Protein AF-A0AAD4LVR9-F1 (afdb_monomer_lite)

Structure (mmCIF, N/CA/C/O backbone):
data_AF-A0AAD4LVR9-F1
#
_entry.id   AF-A0AAD4LVR9-F1
#
loop_
_atom_site.group_PDB
_atom_site.id
_atom_site.type_symbol
_atom_site.label_atom_id
_atom_site.label_alt_id
_atom_site.label_comp_id
_atom_site.label_asym_id
_atom_site.label_entity_id
_atom_site.label_seq_id
_atom_site.pdbx_PDB_ins_code
_atom_site.Cartn_x
_atom_site.Cartn_y
_atom_site.Cartn_z
_atom_site.occupancy
_atom_site.B_iso_or_equiv
_atom_site.auth_seq_id
_atom_site.auth_comp_id
_atom_site.auth_asym_id
_atom_site.auth_atom_id
_atom_site.pdbx_PDB_model_num
ATOM 1 N N . MET A 1 1 ? 41.304 -40.712 24.247 1.00 46.09 1 MET A N 1
ATOM 2 C CA . MET A 1 1 ? 40.633 -39.405 24.422 1.00 46.09 1 MET A CA 1
ATOM 3 C C . MET A 1 1 ? 39.486 -39.335 23.426 1.00 46.09 1 MET A C 1
ATOM 5 O O . MET A 1 1 ? 39.739 -39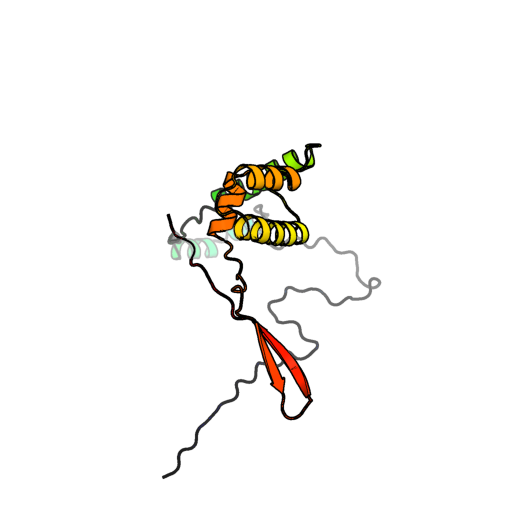.140 22.247 1.00 46.09 1 MET A O 1
ATOM 9 N N . GLY A 1 2 ? 38.265 -39.646 23.870 1.00 47.50 2 GLY A N 1
ATOM 10 C CA . GLY A 1 2 ? 37.072 -39.714 23.022 1.00 47.50 2 GLY A CA 1
ATOM 11 C C . GLY A 1 2 ? 36.194 -38.478 23.201 1.00 47.50 2 GLY A C 1
ATOM 12 O O . GLY A 1 2 ? 35.933 -38.073 24.330 1.00 47.50 2 GLY A O 1
ATOM 13 N N . SER A 1 3 ? 35.742 -37.890 22.097 1.00 44.50 3 SER A N 1
ATOM 14 C CA . SER A 1 3 ? 34.769 -36.797 22.069 1.00 44.50 3 SER A CA 1
ATOM 15 C C . SER A 1 3 ? 33.443 -37.314 21.504 1.00 44.50 3 SER A C 1
ATOM 17 O O . SER A 1 3 ? 33.227 -37.375 20.296 1.00 44.50 3 SER A O 1
ATOM 19 N N . ALA A 1 4 ? 32.539 -37.713 22.400 1.00 47.69 4 ALA A N 1
ATOM 20 C CA . ALA A 1 4 ? 31.151 -38.003 22.064 1.00 47.69 4 ALA A CA 1
ATOM 21 C C . ALA A 1 4 ? 30.381 -36.678 21.918 1.00 47.69 4 ALA A C 1
ATOM 23 O O . ALA A 1 4 ? 30.222 -35.932 22.881 1.00 47.69 4 ALA A O 1
ATOM 24 N N . SER A 1 5 ? 29.924 -36.371 20.703 1.00 47.59 5 SER A N 1
ATOM 25 C CA . SER A 1 5 ? 29.050 -35.229 20.417 1.00 47.59 5 SER A CA 1
ATOM 26 C C . SER A 1 5 ? 27.589 -35.674 20.523 1.00 47.59 5 SER A C 1
ATOM 28 O O . SER A 1 5 ? 27.051 -36.317 19.622 1.00 47.59 5 SER A O 1
ATOM 30 N N . SER A 1 6 ? 26.948 -35.367 21.651 1.00 55.81 6 SER A N 1
ATOM 31 C CA . SER A 1 6 ? 25.536 -35.669 21.911 1.00 55.81 6 SER A CA 1
ATOM 32 C C . SER A 1 6 ? 24.622 -34.687 21.170 1.00 55.81 6 SER A C 1
ATOM 34 O O . SER A 1 6 ? 24.264 -33.636 21.698 1.00 55.81 6 SER A O 1
ATOM 36 N N . LYS A 1 7 ? 24.208 -35.019 19.942 1.00 53.28 7 LYS A N 1
ATOM 37 C CA . LYS A 1 7 ? 23.092 -34.334 19.266 1.00 53.28 7 LYS A CA 1
ATOM 38 C C . LYS A 1 7 ? 21.767 -34.965 19.698 1.00 53.28 7 LYS A C 1
ATOM 40 O O . LYS A 1 7 ? 21.341 -35.972 19.143 1.00 53.28 7 LYS A O 1
ATOM 45 N N . ALA A 1 8 ? 21.101 -34.360 20.677 1.00 50.81 8 ALA A N 1
ATOM 46 C CA . ALA A 1 8 ? 19.710 -34.673 20.988 1.00 50.81 8 ALA A CA 1
ATOM 47 C C . ALA A 1 8 ? 18.802 -34.088 19.891 1.00 50.81 8 ALA A C 1
ATOM 49 O O . ALA A 1 8 ? 18.594 -32.875 19.816 1.00 50.81 8 ALA A O 1
ATOM 50 N N . ALA A 1 9 ? 18.280 -34.950 19.019 1.00 55.06 9 ALA A N 1
ATOM 51 C CA . ALA A 1 9 ? 17.232 -34.590 18.074 1.00 55.06 9 ALA A CA 1
ATOM 52 C C . ALA A 1 9 ? 15.952 -34.249 18.855 1.00 55.06 9 ALA A C 1
ATOM 54 O O . ALA A 1 9 ? 15.385 -35.095 19.544 1.00 55.06 9 ALA A O 1
ATOM 55 N N . ARG A 1 10 ? 15.503 -32.993 18.779 1.00 59.47 10 ARG A N 1
ATOM 56 C CA . ARG A 1 10 ? 14.230 -32.556 19.362 1.00 59.47 10 ARG A CA 1
ATOM 57 C C . ARG A 1 10 ? 13.081 -33.139 18.539 1.00 59.47 10 ARG A C 1
ATOM 59 O O . ARG A 1 10 ? 12.725 -32.598 17.498 1.00 59.47 10 ARG A O 1
ATOM 66 N N . THR A 1 11 ? 12.501 -34.240 18.999 1.00 59.91 11 THR A N 1
ATOM 67 C CA . THR A 1 11 ? 11.216 -34.737 18.499 1.00 59.91 11 THR A CA 1
ATOM 68 C C . THR A 1 11 ? 10.093 -33.858 19.044 1.00 59.91 11 THR A C 1
ATOM 70 O O . THR A 1 11 ? 9.902 -33.779 20.258 1.00 59.91 11 THR A O 1
ATOM 73 N N . PHE A 1 12 ? 9.348 -33.193 18.161 1.00 58.38 12 PHE A N 1
ATOM 74 C CA . PHE A 1 12 ? 8.094 -32.532 18.526 1.00 58.38 12 PHE A CA 1
ATOM 75 C C . PHE A 1 12 ? 7.076 -33.575 19.025 1.00 58.38 12 PHE A C 1
ATOM 77 O O . PHE A 1 12 ? 7.062 -34.695 18.507 1.00 58.38 12 PHE A O 1
ATOM 84 N N . PRO A 1 13 ? 6.216 -33.251 20.010 1.00 59.03 13 PRO A N 1
ATOM 85 C CA . PRO A 1 13 ? 5.169 -34.166 20.446 1.00 59.03 13 PRO A CA 1
ATOM 86 C C . PRO A 1 13 ? 4.202 -34.420 19.285 1.00 59.03 13 PRO A C 1
ATOM 88 O O . PRO A 1 13 ? 3.495 -33.519 18.836 1.00 59.03 13 PRO A O 1
ATOM 91 N N . ALA A 1 14 ? 4.181 -35.658 18.793 1.00 57.62 14 ALA A N 1
ATOM 92 C CA . ALA A 1 14 ? 3.214 -36.100 17.802 1.00 57.62 14 ALA A CA 1
ATOM 93 C C . ALA A 1 14 ? 1.801 -35.996 18.398 1.00 57.62 14 ALA A C 1
ATOM 95 O O . ALA A 1 14 ? 1.451 -36.704 19.346 1.00 57.62 14 ALA A O 1
ATOM 96 N N . VAL A 1 15 ? 0.985 -35.096 17.846 1.00 53.28 15 VAL A N 1
ATOM 97 C CA . VAL A 1 15 ? -0.453 -35.039 18.117 1.00 53.28 15 VAL A CA 1
ATOM 98 C C . VAL A 1 15 ? -1.046 -36.356 17.621 1.00 53.28 15 VAL A C 1
ATOM 100 O O . VAL A 1 15 ? -1.032 -36.634 16.424 1.00 53.28 15 VAL A O 1
ATOM 103 N N . LYS A 1 16 ? -1.536 -37.198 18.538 1.00 59.91 16 LYS A N 1
ATOM 104 C CA . LYS A 1 16 ? -2.269 -38.413 18.164 1.00 59.91 16 LYS A CA 1
ATOM 105 C C . LYS A 1 16 ? -3.474 -37.997 17.303 1.00 59.91 16 LYS A C 1
ATOM 107 O O . LYS A 1 16 ? -4.255 -37.160 17.770 1.00 59.91 16 LYS A O 1
ATOM 112 N N . PRO A 1 17 ? -3.660 -38.549 16.091 1.00 50.06 17 PRO A N 1
ATOM 113 C CA . PRO A 1 17 ? -4.846 -38.258 15.299 1.00 50.06 17 PRO A CA 1
ATOM 114 C C . PRO A 1 17 ? -6.074 -38.722 16.091 1.00 50.06 17 PRO A C 1
ATOM 116 O O . PRO A 1 17 ? -6.187 -39.895 16.440 1.00 50.06 17 PRO A O 1
ATOM 119 N N . GLY A 1 18 ? -6.950 -37.780 16.447 1.00 59.91 18 GLY A N 1
ATOM 120 C CA . GLY A 1 18 ? -8.216 -38.065 17.131 1.00 59.91 18 GLY A CA 1
ATOM 121 C C . GLY A 1 18 ? -8.391 -37.485 18.538 1.00 59.91 18 GLY A C 1
ATOM 122 O O . GLY A 1 18 ? -9.470 -37.652 19.099 1.00 59.91 18 GLY A O 1
ATOM 123 N N . LYS A 1 19 ? -7.408 -36.775 19.118 1.00 55.31 19 LYS A N 1
ATOM 124 C CA . LYS A 1 19 ? -7.623 -36.040 20.383 1.00 55.31 19 LYS A CA 1
ATOM 125 C C . LYS A 1 19 ? -7.376 -34.535 20.209 1.00 55.31 19 LYS A C 1
ATOM 127 O O . LYS A 1 19 ? -6.223 -34.148 20.020 1.00 55.31 19 LYS A O 1
ATOM 132 N N . PRO A 1 20 ? -8.413 -33.677 20.268 1.00 61.62 20 PRO A N 1
ATOM 133 C CA . PRO A 1 20 ? -8.205 -32.235 20.247 1.00 61.62 20 PRO A CA 1
ATOM 134 C C . PRO A 1 20 ? -7.480 -31.780 21.530 1.00 61.62 20 PRO A C 1
ATOM 136 O O . PRO A 1 20 ? -7.676 -32.380 22.593 1.00 61.62 20 PRO A O 1
ATOM 139 N N . PRO A 1 21 ? -6.621 -30.746 21.450 1.00 63.72 21 PRO A N 1
ATOM 140 C CA . PRO A 1 21 ? -5.925 -30.200 22.612 1.00 63.72 21 PRO A CA 1
ATOM 141 C C . PRO A 1 21 ? -6.929 -29.678 23.646 1.00 63.72 21 PRO A C 1
ATOM 143 O O . PRO A 1 21 ? -7.929 -29.060 23.287 1.00 63.72 21 PRO A O 1
ATOM 146 N N . SER A 1 22 ? -6.646 -29.892 24.937 1.00 61.41 22 SER A N 1
ATOM 147 C CA . SER A 1 22 ? -7.572 -29.619 26.053 1.00 61.41 22 SER A CA 1
ATOM 148 C C . SER A 1 22 ? -7.940 -28.145 26.250 1.00 61.41 22 SER A C 1
ATOM 150 O O . SER A 1 22 ? -8.764 -27.843 27.107 1.00 61.41 22 SER A O 1
ATOM 152 N N . TRP A 1 23 ? -7.336 -27.231 25.487 1.00 59.19 23 TRP A N 1
ATOM 153 C CA . TRP A 1 23 ? -7.657 -25.804 25.516 1.00 59.19 23 TRP A CA 1
ATOM 154 C C . TRP A 1 23 ? -8.557 -25.352 24.356 1.00 59.19 23 TRP A C 1
ATOM 156 O O . TRP A 1 23 ? -9.027 -24.217 24.335 1.00 59.19 23 TRP A O 1
ATOM 166 N N . GLY A 1 24 ? -8.837 -26.241 23.398 1.00 55.44 24 GLY A N 1
ATOM 167 C CA . GLY A 1 24 ? -9.861 -26.020 22.385 1.00 55.44 24 GLY A CA 1
ATOM 168 C C . GLY A 1 24 ? -11.232 -26.262 23.001 1.00 55.44 24 GLY A C 1
ATOM 169 O O . GLY A 1 24 ? -11.579 -27.404 23.291 1.00 55.44 24 GLY A O 1
ATOM 170 N N . GLY A 1 25 ? -11.992 -25.188 23.221 1.00 49.56 25 GLY A N 1
ATOM 171 C CA . GLY A 1 25 ? -13.356 -25.240 23.742 1.00 49.56 25 GLY A CA 1
ATOM 172 C C . GLY A 1 25 ? -14.211 -26.325 23.076 1.00 49.56 25 GLY A C 1
ATOM 173 O O . GLY A 1 25 ? -14.065 -26.613 21.887 1.00 49.56 25 GLY A O 1
ATOM 174 N N . ALA A 1 26 ? -15.087 -26.930 23.880 1.00 52.12 26 ALA A N 1
ATOM 175 C CA . ALA A 1 26 ? -15.930 -28.070 23.544 1.00 52.12 26 ALA A CA 1
ATOM 176 C C . ALA A 1 26 ? -16.783 -27.835 22.284 1.00 52.12 26 ALA A C 1
ATOM 178 O O . ALA A 1 26 ? -17.937 -27.419 22.356 1.00 52.12 26 ALA A O 1
ATOM 179 N N . ARG A 1 27 ? -16.233 -28.155 21.112 1.00 50.62 27 ARG A N 1
ATOM 180 C CA . ARG A 1 27 ? -17.029 -28.485 19.934 1.00 50.62 27 ARG A CA 1
ATOM 181 C C . ARG A 1 27 ? -17.462 -29.931 20.120 1.00 50.62 27 ARG A C 1
ATOM 183 O O . ARG A 1 27 ? -16.649 -30.844 20.005 1.00 50.62 27 ARG A O 1
ATOM 190 N N . THR A 1 28 ? -18.715 -30.119 20.512 1.00 52.50 28 THR A N 1
ATOM 191 C CA . THR A 1 28 ? -19.347 -31.433 20.659 1.00 52.50 28 THR A CA 1
ATOM 192 C C . THR A 1 28 ? -19.116 -32.284 19.400 1.00 52.50 28 THR A C 1
ATOM 194 O O . THR A 1 28 ? -19.327 -31.768 18.298 1.00 52.50 28 THR A O 1
ATOM 197 N N . PRO A 1 29 ? -18.715 -33.567 19.513 1.00 50.12 29 PRO A N 1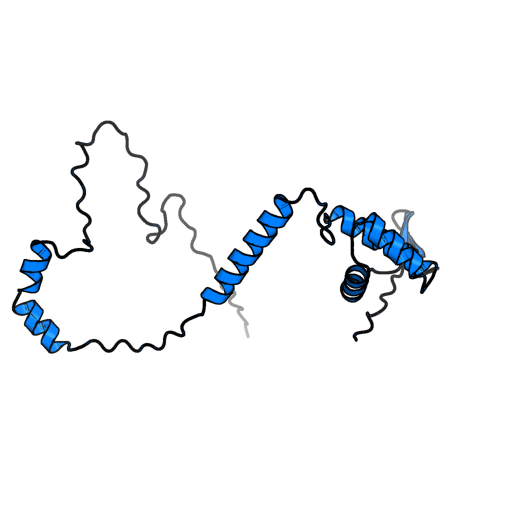
ATOM 198 C CA . PRO A 1 29 ? -18.844 -34.490 18.393 1.00 50.12 29 PRO A CA 1
ATOM 199 C C . PRO A 1 29 ? -20.330 -34.590 18.034 1.00 50.12 29 PRO A C 1
ATOM 201 O O . PRO A 1 29 ? -21.186 -34.600 18.921 1.00 50.12 29 PRO A O 1
ATOM 204 N N . ALA A 1 30 ? -20.630 -34.591 16.736 1.00 52.06 30 ALA A N 1
ATOM 205 C CA . ALA A 1 30 ? -21.983 -34.740 16.222 1.00 52.06 30 ALA A CA 1
ATOM 206 C C . ALA A 1 30 ? -22.627 -35.996 16.832 1.00 52.06 30 ALA A C 1
ATOM 208 O O . ALA A 1 30 ? -22.142 -37.106 16.625 1.00 52.06 30 ALA A O 1
ATOM 209 N N . HIS A 1 31 ? -23.679 -35.795 17.622 1.00 48.28 31 HIS A N 1
ATOM 210 C CA . HIS A 1 31 ? -24.474 -36.855 18.226 1.00 48.28 31 HIS A CA 1
ATOM 211 C C . HIS A 1 31 ? -25.884 -36.780 17.633 1.00 48.28 31 HIS A C 1
ATOM 213 O O . HIS A 1 31 ? -26.427 -35.685 17.475 1.00 48.28 31 HIS A O 1
ATOM 219 N N . ASP A 1 32 ? -26.438 -37.937 17.271 1.00 51.84 32 ASP A N 1
ATOM 220 C CA . ASP A 1 32 ? -27.699 -38.086 16.540 1.00 51.84 32 ASP A CA 1
ATOM 221 C C . ASP A 1 32 ? -28.873 -37.281 17.142 1.00 51.84 32 ASP A C 1
ATOM 223 O O . ASP A 1 32 ? -29.099 -37.330 18.355 1.00 51.84 32 ASP A O 1
ATOM 227 N N . PRO A 1 33 ? -29.685 -36.589 16.316 1.00 49.88 33 PRO A N 1
ATOM 228 C CA . PRO A 1 33 ? -30.689 -35.622 16.773 1.00 49.88 33 PRO A CA 1
ATOM 229 C C . PRO A 1 33 ? -32.005 -36.229 17.300 1.00 49.88 33 PRO A C 1
ATOM 231 O O . PRO A 1 33 ? -32.974 -35.497 17.480 1.00 49.88 33 PRO A O 1
ATOM 234 N N . LYS A 1 34 ? -32.098 -37.547 17.531 1.00 54.62 34 LYS A N 1
ATOM 235 C CA . LYS A 1 34 ? -33.383 -38.219 17.829 1.00 54.62 34 LYS A CA 1
ATOM 236 C C . LYS A 1 34 ? -33.604 -38.671 19.277 1.00 54.62 34 LYS A C 1
ATOM 238 O O . LYS A 1 34 ? -34.658 -39.233 19.553 1.00 54.62 34 LYS A O 1
ATOM 243 N N . THR A 1 35 ? -32.682 -38.423 20.210 1.00 53.62 35 THR A N 1
ATOM 244 C CA . THR A 1 35 ? -32.784 -38.995 21.573 1.00 53.62 35 THR A CA 1
ATOM 245 C C . THR A 1 35 ? -32.557 -38.020 22.733 1.00 53.62 35 THR A C 1
ATOM 247 O O . THR A 1 35 ? -32.200 -38.467 23.819 1.00 53.62 35 THR A O 1
ATOM 250 N N . LEU A 1 36 ? -32.772 -36.709 22.571 1.00 53.00 36 LEU A N 1
ATOM 251 C CA . LEU A 1 36 ? -32.688 -35.773 23.704 1.00 53.00 36 LEU A CA 1
ATOM 252 C C . LEU A 1 36 ? -34.051 -35.142 24.038 1.00 53.00 36 LEU A C 1
ATOM 254 O O . LEU A 1 36 ? -34.727 -34.667 23.123 1.00 53.00 36 LEU A O 1
ATOM 258 N N . PRO A 1 37 ? -34.458 -35.105 25.328 1.00 55.31 37 PRO A N 1
ATOM 259 C CA . PRO A 1 37 ? -35.562 -34.256 25.768 1.00 55.31 37 PRO A CA 1
ATOM 260 C C . PRO A 1 37 ? -35.241 -32.786 25.438 1.00 55.31 37 PRO A C 1
ATOM 262 O O . PRO A 1 37 ? -34.059 -32.436 25.321 1.00 55.31 37 PRO A O 1
ATOM 265 N N . PRO A 1 38 ? -36.260 -31.924 25.250 1.00 58.19 38 PRO A N 1
ATOM 266 C CA . PRO A 1 38 ? -36.052 -30.543 24.825 1.00 58.19 38 PRO A CA 1
ATOM 267 C C . PRO A 1 38 ? -35.048 -29.847 25.751 1.00 58.19 38 PRO A C 1
ATOM 269 O O . PRO A 1 38 ? -35.073 -30.098 26.960 1.00 58.19 38 PRO A O 1
ATOM 272 N N . PRO A 1 39 ? -34.158 -28.990 25.214 1.00 50.84 39 PRO A N 1
ATOM 273 C CA . PRO A 1 39 ? -33.187 -28.277 26.021 1.00 50.84 39 PRO A CA 1
ATOM 274 C C . PRO A 1 39 ? -33.952 -27.354 26.966 1.00 50.84 39 PRO A C 1
ATOM 276 O O . PRO A 1 39 ? -34.348 -26.252 26.595 1.00 50.84 39 PRO A O 1
ATOM 279 N N . THR A 1 40 ? -34.174 -27.804 28.200 1.00 57.34 40 THR A N 1
ATOM 280 C CA . THR A 1 40 ? -34.510 -26.912 29.304 1.00 57.34 40 THR A CA 1
ATOM 281 C C . THR A 1 40 ? -33.442 -25.839 29.303 1.00 57.34 40 THR A C 1
ATOM 283 O O . THR A 1 40 ? -32.252 -26.173 29.343 1.00 57.34 40 THR A O 1
ATOM 286 N N . ALA A 1 41 ? -33.877 -24.587 29.155 1.00 60.34 41 ALA A N 1
ATOM 287 C CA . ALA A 1 41 ? -33.041 -23.403 29.108 1.00 60.34 41 ALA A CA 1
ATOM 288 C C . ALA A 1 41 ? -31.875 -23.572 30.082 1.00 60.34 41 ALA A C 1
ATOM 290 O O . ALA A 1 41 ? -32.067 -23.587 31.298 1.00 60.34 41 ALA A O 1
ATOM 291 N N . ARG A 1 42 ? -30.671 -23.793 29.543 1.00 61.31 42 ARG A N 1
ATOM 292 C CA . ARG A 1 42 ? -29.458 -23.778 30.350 1.00 61.31 42 ARG A CA 1
ATOM 293 C C . ARG A 1 42 ? -29.370 -22.356 30.864 1.00 61.31 42 ARG A C 1
ATOM 295 O O . ARG A 1 42 ? -29.012 -21.464 30.099 1.00 61.31 42 ARG A O 1
ATOM 302 N N . GLN A 1 43 ? -29.788 -22.143 32.108 1.00 62.38 43 GLN A N 1
ATOM 303 C CA . GLN A 1 43 ? -29.576 -20.859 32.740 1.00 62.38 43 GLN A CA 1
ATOM 304 C C . GLN A 1 43 ? -28.078 -20.564 32.649 1.00 62.38 43 GLN A C 1
ATOM 306 O O . GLN A 1 43 ? -27.267 -21.456 32.934 1.00 62.38 43 GLN A O 1
ATOM 311 N N . PRO A 1 44 ? -27.698 -19.379 32.153 1.00 64.88 44 PRO A N 1
ATOM 312 C CA . PRO A 1 44 ? -26.299 -19.017 32.093 1.00 64.88 44 PRO A CA 1
ATOM 313 C C . PRO A 1 44 ? -25.743 -19.093 33.518 1.00 64.88 44 PRO A C 1
ATOM 315 O O . PRO A 1 44 ? -26.301 -18.510 34.438 1.00 64.88 44 PRO A O 1
ATOM 318 N N . TRP A 1 45 ? -24.656 -19.845 33.713 1.00 63.50 45 TRP A N 1
ATOM 319 C CA . TRP A 1 45 ? -24.009 -19.979 35.028 1.00 63.50 45 TRP A CA 1
ATOM 320 C C . TRP A 1 45 ? -23.462 -18.654 35.574 1.00 63.50 45 TRP A C 1
ATOM 322 O O . TRP A 1 45 ? -23.093 -18.579 36.740 1.00 63.50 45 TRP A O 1
ATOM 332 N N . ALA A 1 46 ? -23.399 -17.624 34.733 1.00 63.06 46 ALA A N 1
ATOM 333 C CA . ALA A 1 46 ? -23.083 -16.264 35.117 1.00 63.06 46 ALA A CA 1
ATOM 334 C C . ALA A 1 46 ? -24.197 -15.344 34.613 1.00 63.06 46 ALA A C 1
ATOM 336 O O . ALA A 1 46 ? -24.475 -15.298 33.413 1.00 63.06 46 ALA A O 1
ATOM 337 N N . SER A 1 47 ? -24.816 -14.615 35.533 1.00 71.94 47 SER A N 1
ATOM 338 C CA . SER A 1 47 ? -25.766 -13.552 35.241 1.00 71.94 47 SER A CA 1
ATOM 339 C C . SER A 1 47 ? -25.061 -12.199 35.356 1.00 71.94 47 SER A C 1
ATOM 341 O O . SER A 1 47 ? -24.211 -11.983 36.222 1.00 71.94 47 SER A O 1
ATOM 343 N N . GLU A 1 48 ? -25.396 -11.274 34.461 1.00 77.75 48 GLU A N 1
ATOM 344 C CA . GLU A 1 48 ? -24.941 -9.881 34.558 1.00 77.75 48 GLU A CA 1
ATOM 345 C C . GLU A 1 48 ? -25.665 -9.142 35.703 1.00 77.75 48 GLU A C 1
ATOM 347 O O . GLU A 1 48 ? -25.112 -8.245 36.337 1.00 77.75 48 GLU A O 1
ATOM 352 N N . SER A 1 49 ? -26.893 -9.567 36.016 1.00 80.44 49 SER A N 1
ATOM 353 C CA . SER A 1 49 ? -27.714 -9.084 37.126 1.00 80.44 49 SER A CA 1
ATOM 354 C C . SER A 1 49 ? -27.575 -9.952 38.379 1.00 80.44 49 SER A C 1
ATOM 356 O O . SER A 1 49 ? -27.324 -11.152 38.301 1.00 80.44 49 SER A O 1
ATOM 358 N N . LYS A 1 50 ? -27.778 -9.361 39.565 1.00 81.88 50 LYS A N 1
ATOM 359 C CA . LYS A 1 50 ? -27.815 -10.113 40.831 1.00 81.88 50 LYS A CA 1
ATOM 360 C C . LYS A 1 50 ? -29.116 -10.901 40.963 1.00 81.88 50 LYS A C 1
ATOM 362 O O . LYS A 1 50 ? -30.110 -10.375 41.471 1.00 81.88 50 LYS A O 1
ATOM 367 N N . ASP A 1 51 ? -29.060 -12.160 40.564 1.00 86.50 51 ASP A N 1
ATOM 368 C CA . ASP A 1 51 ? -30.145 -13.119 40.744 1.00 86.50 51 ASP A CA 1
ATOM 369 C C . ASP A 1 51 ? -30.333 -13.462 42.234 1.00 86.50 51 ASP A C 1
ATOM 371 O O . ASP A 1 51 ? -29.444 -13.234 43.058 1.00 86.50 51 ASP A O 1
ATOM 375 N N . GLU A 1 52 ? -31.493 -14.005 42.609 1.00 86.56 52 GLU A N 1
ATOM 376 C CA . GLU A 1 52 ? -31.851 -14.272 44.016 1.00 86.56 52 GLU A CA 1
ATOM 377 C C . GLU A 1 52 ? -30.817 -15.143 44.745 1.00 86.56 52 GLU A C 1
ATOM 379 O O . GLU A 1 52 ? -30.482 -14.872 45.898 1.00 86.56 52 GLU A O 1
ATOM 384 N N . ILE A 1 53 ? -30.234 -16.120 44.043 1.00 83.62 53 ILE A N 1
ATOM 385 C CA . ILE A 1 53 ? -29.168 -16.992 44.561 1.00 83.62 53 ILE A CA 1
ATOM 386 C C . ILE A 1 53 ? -27.908 -16.172 44.896 1.00 83.62 53 ILE A C 1
ATOM 388 O O . ILE A 1 53 ? -27.305 -16.349 45.956 1.00 83.62 53 ILE A O 1
ATOM 392 N N . ILE A 1 54 ? -27.549 -15.210 44.039 1.00 81.12 54 ILE A N 1
ATOM 393 C CA . ILE A 1 54 ? -26.420 -14.292 44.258 1.00 81.12 54 ILE A CA 1
ATOM 394 C C . ILE A 1 54 ? -26.714 -13.363 45.441 1.00 81.12 54 ILE A C 1
ATOM 396 O O . ILE A 1 54 ? -25.817 -13.035 46.214 1.00 81.12 54 ILE A O 1
ATOM 400 N N . GLN A 1 55 ? -27.969 -12.939 45.616 1.00 86.88 55 GLN A N 1
ATOM 401 C CA . GLN A 1 55 ? -28.361 -12.104 46.752 1.00 86.88 55 GLN A CA 1
ATOM 402 C C . GLN A 1 55 ? -28.316 -12.858 48.083 1.00 86.88 55 GLN A C 1
ATOM 404 O O . GLN A 1 55 ? -27.929 -12.259 49.087 1.00 86.88 55 GLN A O 1
ATOM 409 N N . SER A 1 56 ? -28.692 -14.141 48.107 1.00 85.62 56 SER A N 1
ATOM 410 C CA . SER A 1 56 ? -28.571 -14.967 49.313 1.00 85.62 56 SER A CA 1
ATOM 411 C C . SER A 1 56 ? -27.115 -15.222 49.687 1.00 85.62 56 SER A C 1
ATOM 413 O O . SER A 1 56 ? -26.757 -15.057 50.850 1.00 85.62 56 SER A O 1
ATOM 415 N N . ASP A 1 57 ? -26.269 -15.535 48.704 1.00 83.50 57 ASP A N 1
ATOM 416 C CA . ASP A 1 57 ? -24.847 -15.810 48.926 1.00 83.50 57 ASP A CA 1
ATOM 417 C C . ASP A 1 57 ? -24.096 -14.540 49.365 1.00 83.50 57 ASP A C 1
ATOM 419 O O . ASP A 1 57 ? -23.299 -14.554 50.296 1.00 83.50 57 ASP A O 1
ATOM 423 N N . ALA A 1 58 ? -24.459 -13.379 48.807 1.00 83.81 58 ALA A N 1
ATOM 424 C CA . ALA A 1 58 ? -23.915 -12.083 49.221 1.00 83.81 58 ALA A CA 1
ATOM 425 C C . ALA A 1 58 ? -24.251 -11.686 50.675 1.00 83.81 58 ALA A C 1
ATOM 427 O O . ALA A 1 58 ? -23.653 -10.743 51.197 1.00 83.81 58 ALA A O 1
ATOM 428 N N . ARG A 1 59 ? -25.214 -12.358 51.321 1.00 88.38 59 ARG A N 1
ATOM 429 C CA . ARG A 1 59 ? -25.567 -12.161 52.737 1.00 88.38 59 ARG A CA 1
ATOM 430 C C . ARG A 1 59 ? -24.919 -13.196 53.660 1.00 88.38 59 ARG A C 1
ATOM 432 O O . ARG A 1 59 ? -25.189 -13.157 54.860 1.00 88.38 59 ARG A O 1
ATOM 439 N N . ASP A 1 60 ? -24.085 -14.096 53.137 1.00 91.88 60 ASP A N 1
ATOM 440 C CA . ASP A 1 60 ? -23.396 -15.091 53.952 1.00 91.88 60 ASP A CA 1
ATOM 441 C C . ASP A 1 60 ? -22.407 -14.411 54.925 1.00 91.88 60 ASP A C 1
ATOM 443 O O . ASP A 1 60 ? -21.471 -13.720 54.497 1.00 91.88 60 ASP A O 1
ATOM 447 N N . PRO A 1 61 ? -22.577 -14.589 56.249 1.00 90.75 61 PRO A N 1
ATOM 448 C CA . PRO A 1 61 ? -21.657 -14.036 57.235 1.00 90.75 61 PRO A CA 1
ATOM 449 C C . PRO A 1 61 ? -20.227 -14.573 57.091 1.00 90.75 61 PRO A C 1
ATOM 451 O O . PRO A 1 61 ? -19.282 -13.843 57.405 1.00 90.75 61 PRO A O 1
ATOM 454 N N . GLN A 1 62 ? -20.034 -15.810 56.615 1.00 90.81 62 GLN A N 1
ATOM 455 C CA . GLN A 1 62 ? -18.690 -16.354 56.395 1.00 90.81 62 GLN A CA 1
ATOM 456 C C . GLN A 1 62 ? -18.002 -15.676 55.210 1.00 90.81 62 GLN A C 1
ATOM 458 O O . GLN A 1 62 ? -16.836 -15.283 55.318 1.00 90.81 62 GLN A O 1
ATOM 463 N N . LEU A 1 63 ? -18.727 -15.465 54.110 1.00 86.69 63 LEU A N 1
ATOM 464 C CA . LEU A 1 63 ? -18.250 -14.685 52.971 1.00 86.69 63 LEU A CA 1
ATOM 465 C C . LEU A 1 63 ? -17.842 -13.262 53.386 1.00 86.69 63 LEU A C 1
ATOM 467 O O . LEU A 1 63 ? -16.738 -12.823 53.061 1.00 86.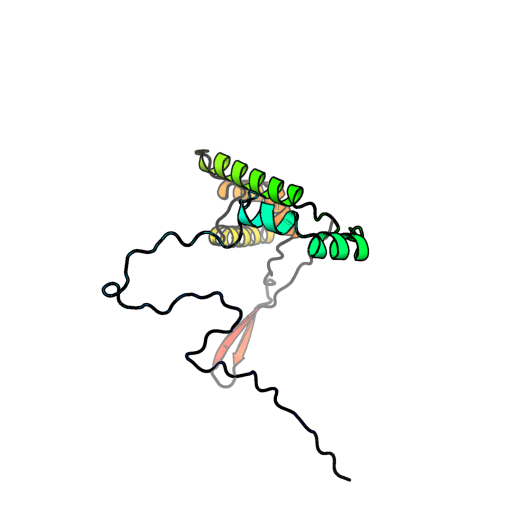69 63 LEU A O 1
ATOM 471 N N . LEU A 1 64 ? -18.678 -12.559 54.160 1.00 86.44 64 LEU A N 1
ATOM 472 C CA . LEU A 1 64 ? -18.380 -11.200 54.636 1.00 86.44 64 LEU A CA 1
ATOM 473 C C . LEU A 1 64 ? -17.147 -11.150 55.548 1.00 86.44 64 LEU A C 1
ATOM 475 O O . LEU A 1 64 ? -16.325 -10.239 55.426 1.00 86.44 64 LEU A O 1
ATOM 479 N N . ALA A 1 65 ? -16.976 -12.138 56.429 1.00 90.06 65 ALA A N 1
ATOM 480 C CA . ALA A 1 65 ? -15.789 -12.244 57.275 1.00 90.06 65 ALA A CA 1
ATOM 481 C C . ALA A 1 65 ? -14.509 -12.445 56.445 1.00 90.06 65 ALA A C 1
ATOM 483 O O . ALA A 1 65 ? -13.484 -11.813 56.714 1.00 90.06 65 ALA A O 1
ATOM 484 N N . ASN A 1 66 ? -14.574 -13.276 55.401 1.00 88.56 66 ASN A N 1
ATOM 485 C CA . ASN A 1 66 ? -13.448 -13.523 54.502 1.00 88.56 66 ASN A CA 1
ATOM 486 C C . ASN A 1 66 ? -13.108 -12.294 53.647 1.00 88.56 66 ASN A C 1
ATOM 488 O O . ASN A 1 66 ? -11.932 -11.960 53.509 1.00 88.56 66 ASN A O 1
ATOM 492 N N . LEU A 1 67 ? -14.112 -11.580 53.132 1.00 86.12 67 LEU A N 1
ATOM 493 C CA . LEU A 1 67 ? -13.912 -10.330 52.391 1.00 86.12 67 LEU A CA 1
ATOM 494 C C . LEU A 1 67 ? -13.279 -9.241 53.265 1.00 86.12 67 LEU A C 1
ATOM 496 O O . LEU A 1 67 ? -12.322 -8.594 52.840 1.00 86.12 67 LEU A O 1
ATOM 500 N N . ASN A 1 68 ? -13.744 -9.091 54.508 1.00 86.94 68 ASN A N 1
ATOM 501 C CA . ASN A 1 68 ? -13.150 -8.155 55.464 1.00 86.94 68 ASN A CA 1
ATOM 502 C C . ASN A 1 68 ? -11.698 -8.518 55.806 1.00 86.94 68 ASN A C 1
ATOM 504 O O . ASN A 1 68 ? -10.867 -7.628 55.969 1.00 86.94 68 ASN A O 1
ATOM 508 N N . ARG A 1 69 ? -11.378 -9.816 55.886 1.00 89.56 69 ARG A N 1
ATOM 509 C CA . ARG A 1 69 ? -10.013 -10.303 56.129 1.00 89.56 69 ARG A CA 1
ATOM 510 C C . ARG A 1 69 ? -9.076 -10.066 54.942 1.00 89.56 69 ARG A C 1
ATOM 512 O O . ARG A 1 69 ? -7.902 -9.781 55.156 1.00 89.56 69 ARG A O 1
ATOM 519 N N . LEU A 1 70 ? -9.570 -10.226 53.714 1.00 87.75 70 LEU A N 1
ATOM 520 C CA . LEU A 1 70 ? -8.793 -10.014 52.487 1.00 87.75 70 LEU A CA 1
ATOM 521 C C . LEU A 1 70 ? -8.564 -8.525 52.199 1.00 87.75 70 LEU A C 1
ATOM 523 O O . LEU A 1 70 ? -7.529 -8.163 51.643 1.00 87.75 70 LEU A O 1
ATOM 527 N N . GLY A 1 71 ? -9.498 -7.668 52.620 1.00 86.38 71 GLY A N 1
ATOM 528 C CA . GLY A 1 71 ? -9.416 -6.230 52.415 1.00 86.38 71 GLY A CA 1
ATOM 529 C C . GLY A 1 71 ? -9.574 -5.827 50.943 1.00 86.38 71 GLY A C 1
ATOM 530 O O . GLY A 1 71 ? -9.764 -6.668 50.060 1.00 86.38 71 GLY A O 1
ATOM 531 N N . PRO A 1 72 ? -9.536 -4.519 50.648 1.00 83.25 72 PRO A N 1
ATOM 532 C CA . PRO A 1 72 ? -9.632 -4.039 49.279 1.00 83.25 72 PRO A CA 1
ATOM 533 C C . PRO A 1 72 ? -8.436 -4.540 48.461 1.00 83.25 72 PRO A C 1
ATOM 535 O O . PRO A 1 72 ? -7.282 -4.233 48.767 1.00 83.25 72 PRO A O 1
ATOM 538 N N . VAL A 1 73 ? -8.721 -5.291 47.395 1.00 79.75 73 VAL A N 1
ATOM 539 C CA . VAL A 1 73 ? -7.702 -5.756 46.451 1.00 79.75 73 VAL A CA 1
ATOM 540 C C . VAL A 1 73 ? -7.092 -4.542 45.759 1.00 79.75 73 VAL A C 1
ATOM 542 O O . VAL A 1 73 ? -7.761 -3.822 45.016 1.00 79.75 73 VAL A O 1
ATOM 545 N N . ARG A 1 74 ? -5.799 -4.314 45.997 1.00 79.75 74 ARG A N 1
ATOM 546 C CA . ARG A 1 74 ? -5.017 -3.343 45.237 1.00 79.75 74 ARG A CA 1
ATOM 547 C C . ARG A 1 74 ? -4.656 -3.965 43.901 1.00 79.75 74 ARG A C 1
ATOM 549 O O . ARG A 1 74 ? -3.774 -4.810 43.816 1.00 79.75 74 ARG A O 1
ATOM 556 N N . VAL A 1 75 ? -5.377 -3.564 42.864 1.00 77.06 75 VAL A N 1
ATOM 557 C CA . VAL A 1 75 ? -4.961 -3.837 41.493 1.00 77.06 75 VAL A CA 1
ATOM 558 C C . VAL A 1 75 ? -3.917 -2.788 41.147 1.00 77.06 75 VAL A C 1
ATOM 560 O O . VAL A 1 75 ? -4.226 -1.596 41.079 1.00 77.06 75 VAL A O 1
ATOM 563 N N . ASP A 1 76 ? -2.674 -3.209 40.961 1.00 78.38 76 ASP A N 1
ATOM 564 C CA . ASP A 1 76 ? -1.652 -2.311 40.453 1.00 78.38 76 ASP A CA 1
ATOM 565 C C . ASP A 1 76 ? -1.926 -2.047 38.966 1.00 78.38 76 ASP A C 1
ATOM 567 O O . ASP A 1 76 ? -1.762 -2.910 38.096 1.00 78.38 76 ASP A O 1
ATOM 571 N N . HIS A 1 77 ? -2.391 -0.837 38.665 1.00 66.19 77 HIS A N 1
ATOM 572 C CA . HIS A 1 77 ? -2.776 -0.421 37.318 1.00 66.19 77 HIS A CA 1
ATOM 573 C C . HIS A 1 77 ? -1.550 -0.012 36.485 1.00 66.19 77 HIS A C 1
ATOM 575 O O . HIS A 1 77 ? -1.487 1.089 35.949 1.00 66.19 77 HIS A O 1
ATOM 581 N N . HIS A 1 78 ? -0.574 -0.909 36.320 1.00 68.38 78 HIS A N 1
ATOM 582 C CA . HIS A 1 78 ? 0.553 -0.701 35.393 1.00 68.38 78 HIS A CA 1
ATOM 583 C C . HIS A 1 78 ? 0.168 -0.891 33.915 1.00 68.38 78 HIS A C 1
ATOM 585 O O . HIS A 1 78 ? 1.034 -0.982 33.043 1.00 68.38 78 HIS A O 1
ATOM 591 N N . MET A 1 79 ? -1.121 -1.035 33.614 1.00 65.62 79 MET A N 1
ATOM 592 C CA . MET A 1 79 ? -1.590 -1.266 32.257 1.00 65.62 79 MET A CA 1
ATOM 593 C C . MET A 1 79 ? -1.448 0.030 31.464 1.00 65.62 79 MET A C 1
ATOM 595 O O . MET A 1 79 ? -2.259 0.944 31.587 1.00 65.62 79 MET A O 1
ATOM 599 N N . GLN A 1 80 ? -0.405 0.106 30.636 1.00 67.31 80 GLN A N 1
ATOM 600 C CA . GLN A 1 80 ? -0.315 1.114 29.588 1.00 67.31 80 GLN A CA 1
ATOM 601 C C . GLN A 1 80 ? -1.560 0.984 28.711 1.00 67.31 80 GLN A C 1
ATOM 603 O O . GLN A 1 80 ? -1.753 -0.024 28.029 1.00 67.31 80 GLN A O 1
ATOM 608 N N . THR A 1 81 ? -2.419 1.999 28.731 1.00 65.31 81 THR A N 1
ATOM 609 C CA . THR A 1 81 ? -3.503 2.141 27.762 1.00 65.31 81 THR A CA 1
ATOM 610 C C . THR A 1 81 ? -2.885 2.254 26.376 1.00 65.31 81 THR A C 1
ATOM 612 O O . THR A 1 81 ? -2.481 3.331 25.939 1.00 65.31 81 THR A O 1
ATOM 615 N N . VAL A 1 82 ? -2.789 1.122 25.680 1.00 66.25 82 VAL A N 1
ATOM 616 C CA . VAL A 1 82 ? -2.484 1.091 24.253 1.00 66.25 82 VAL A CA 1
ATOM 617 C C . VAL A 1 82 ? -3.604 1.871 23.578 1.00 66.25 82 VAL A C 1
ATOM 619 O O . VAL A 1 82 ? -4.758 1.444 23.601 1.00 66.25 82 VAL A O 1
ATOM 622 N N . GLN A 1 83 ? -3.287 3.047 23.032 1.00 64.81 83 GLN A N 1
ATOM 623 C CA . GLN A 1 83 ? -4.258 3.894 22.344 1.00 64.81 83 GLN A CA 1
ATOM 624 C C . GLN A 1 83 ? -4.695 3.222 21.036 1.00 64.81 83 GLN A C 1
ATOM 626 O O . GLN A 1 83 ? -4.225 3.534 19.945 1.00 64.81 83 GLN A O 1
ATOM 631 N N . THR A 1 84 ? -5.628 2.282 21.140 1.00 64.62 84 THR A N 1
ATOM 632 C CA . THR A 1 84 ? -6.260 1.615 19.998 1.00 64.62 84 THR A CA 1
ATOM 633 C C . THR A 1 84 ? -7.047 2.603 19.138 1.00 64.62 84 THR A C 1
ATOM 635 O O . THR A 1 84 ? -7.203 2.380 17.940 1.00 64.62 84 THR A O 1
ATOM 638 N N . GLN A 1 85 ? -7.476 3.736 19.710 1.00 69.19 85 GLN A N 1
ATOM 639 C CA . GLN A 1 85 ? -8.255 4.760 19.014 1.00 69.19 85 GLN A CA 1
ATOM 640 C C . GLN A 1 85 ? -7.562 5.311 17.762 1.00 69.19 85 GLN A C 1
ATOM 642 O O . GLN A 1 85 ? -8.247 5.571 16.778 1.00 69.19 85 GLN A O 1
ATOM 647 N N . ALA A 1 86 ? -6.234 5.471 17.765 1.00 72.88 86 ALA A N 1
ATOM 648 C CA . ALA A 1 86 ? -5.512 5.980 16.597 1.00 72.88 86 ALA A CA 1
ATOM 649 C C . ALA A 1 86 ? -5.598 4.999 15.416 1.00 72.88 86 ALA A C 1
ATOM 651 O O . ALA A 1 86 ? -6.038 5.374 14.331 1.00 72.88 86 ALA A O 1
ATOM 652 N N . ARG A 1 87 ? -5.311 3.713 15.663 1.00 74.94 87 ARG A N 1
ATOM 653 C CA . ARG A 1 87 ? -5.415 2.656 14.642 1.00 74.94 87 ARG A CA 1
ATOM 654 C C . ARG A 1 87 ? -6.843 2.474 14.133 1.00 74.94 87 ARG A C 1
ATOM 656 O O . ARG A 1 87 ? -7.050 2.292 12.940 1.00 74.94 87 ARG A O 1
ATOM 663 N N . PHE A 1 88 ? -7.841 2.543 15.016 1.00 82.25 88 PHE A N 1
ATOM 664 C CA . PHE A 1 88 ? -9.238 2.459 14.589 1.00 82.25 88 PHE A CA 1
ATOM 665 C C . PHE A 1 88 ? -9.648 3.662 13.735 1.00 82.25 88 PHE A C 1
ATOM 667 O O . PHE A 1 88 ? -10.314 3.473 12.721 1.00 82.25 88 PHE A O 1
ATOM 674 N N . LYS A 1 89 ? -9.217 4.881 14.080 1.00 86.44 89 LYS A N 1
ATOM 675 C CA . LYS A 1 89 ? -9.480 6.076 13.263 1.00 86.44 89 LYS A CA 1
ATOM 676 C C . LYS A 1 89 ? -8.876 5.952 11.866 1.00 86.44 89 LYS A C 1
ATOM 678 O O . LYS A 1 89 ? -9.564 6.265 10.903 1.00 86.44 89 LYS A O 1
ATOM 683 N N . GLU A 1 90 ? -7.648 5.451 11.748 1.00 86.69 90 GLU A N 1
ATOM 684 C CA . GLU A 1 90 ? -7.011 5.205 10.447 1.00 86.69 90 GLU A CA 1
ATOM 685 C C . GLU A 1 90 ? -7.793 4.192 9.604 1.00 86.69 90 GLU A C 1
ATOM 687 O O . GLU A 1 90 ? -8.023 4.433 8.422 1.00 86.69 90 GLU A O 1
ATOM 692 N N . LEU A 1 91 ? -8.265 3.097 10.211 1.00 88.62 91 LEU A N 1
ATOM 693 C CA . LEU A 1 91 ? -9.076 2.090 9.516 1.00 88.62 91 LEU A CA 1
ATOM 694 C C . LEU A 1 91 ? -10.441 2.633 9.069 1.00 88.62 91 LEU A C 1
ATOM 696 O O . LEU A 1 91 ? -10.903 2.321 7.974 1.00 88.62 91 LEU A O 1
ATOM 700 N N . PHE A 1 92 ? -11.094 3.453 9.895 1.00 90.50 92 PHE A N 1
ATOM 701 C CA . PHE A 1 92 ? -12.349 4.101 9.509 1.00 90.50 92 PHE A CA 1
ATOM 702 C C . PHE A 1 92 ? -12.137 5.122 8.389 1.00 90.50 92 PHE A C 1
ATOM 704 O O . PHE A 1 92 ? -12.921 5.161 7.444 1.00 90.50 92 PHE A O 1
ATOM 711 N N . GLN A 1 93 ? -11.062 5.911 8.456 1.00 90.50 93 GLN A N 1
ATOM 712 C CA . GLN A 1 93 ? -10.721 6.873 7.410 1.00 90.50 93 GLN A CA 1
ATOM 713 C C . GLN A 1 93 ? -10.346 6.184 6.096 1.00 90.50 93 GLN A C 1
ATOM 715 O O . GLN A 1 93 ? -10.750 6.655 5.035 1.00 90.50 93 GLN A O 1
ATOM 720 N N . SER A 1 94 ? -9.602 5.075 6.141 1.00 87.44 94 SER A N 1
ATOM 721 C CA . SER A 1 94 ? -9.245 4.330 4.931 1.00 87.44 94 SER A CA 1
ATOM 722 C C . SER A 1 94 ? -10.471 3.705 4.270 1.00 87.44 94 SER A C 1
ATOM 724 O O . SER A 1 94 ? -10.605 3.784 3.049 1.00 87.44 94 SER A O 1
ATOM 726 N N . ARG A 1 95 ? -11.405 3.158 5.063 1.00 88.75 95 ARG A N 1
ATOM 727 C CA . ARG A 1 95 ? -12.682 2.652 4.550 1.00 88.75 95 ARG A CA 1
ATOM 728 C C . ARG A 1 95 ? -13.516 3.768 3.924 1.00 88.75 95 ARG A C 1
ATOM 730 O O . ARG A 1 95 ? -13.946 3.593 2.794 1.00 88.75 95 ARG A O 1
ATOM 737 N N . ALA A 1 96 ? -13.684 4.902 4.605 1.00 88.88 96 ALA A N 1
ATOM 738 C CA . ALA A 1 96 ? -14.454 6.031 4.078 1.00 88.88 96 ALA A CA 1
ATOM 739 C C . ALA A 1 96 ? -13.888 6.535 2.738 1.00 88.88 96 ALA A C 1
ATOM 741 O O . ALA A 1 96 ? -14.630 6.687 1.777 1.00 88.88 96 ALA A O 1
ATOM 742 N N . ARG A 1 97 ? -12.558 6.683 2.630 1.00 85.69 97 ARG A N 1
ATOM 743 C CA . ARG A 1 97 ? -11.903 7.044 1.359 1.00 85.69 97 ARG A CA 1
ATOM 744 C C . ARG A 1 97 ? -12.136 6.005 0.265 1.00 85.69 97 ARG A C 1
ATOM 746 O O . ARG A 1 97 ? -12.406 6.374 -0.867 1.00 85.69 97 ARG A O 1
ATOM 753 N N . SER A 1 98 ? -12.063 4.719 0.608 1.00 82.25 98 SER A N 1
ATOM 754 C CA . SER A 1 98 ? -12.312 3.637 -0.355 1.00 82.25 98 SER A CA 1
ATOM 755 C C . SER A 1 98 ? -13.765 3.630 -0.839 1.00 82.25 98 SER A C 1
ATOM 757 O O . SER A 1 98 ? -14.020 3.340 -2.004 1.00 82.25 98 SER A O 1
ATOM 759 N N . GLU A 1 99 ? -14.718 3.944 0.042 1.00 84.88 99 GLU A N 1
ATOM 760 C CA . GLU A 1 99 ? -16.137 4.074 -0.302 1.00 84.88 99 GLU A CA 1
ATOM 761 C C . GLU A 1 99 ? -16.377 5.281 -1.218 1.00 84.88 99 GLU A C 1
ATOM 763 O O . GLU A 1 99 ? -17.049 5.131 -2.236 1.00 84.88 99 GLU A O 1
ATOM 768 N N . ASP A 1 100 ? -15.768 6.433 -0.924 1.00 83.19 100 ASP A N 1
ATOM 769 C CA . ASP A 1 100 ? -15.832 7.628 -1.776 1.00 83.19 100 ASP A CA 1
ATOM 770 C C . ASP A 1 100 ? -15.209 7.377 -3.161 1.00 83.19 100 ASP A C 1
ATOM 772 O O . ASP A 1 100 ? -15.775 7.756 -4.189 1.00 83.19 100 ASP A O 1
ATOM 776 N N . GLU A 1 101 ? -14.056 6.705 -3.209 1.00 79.44 101 GLU A N 1
ATOM 777 C CA . GLU A 1 101 ? -13.377 6.338 -4.454 1.00 79.44 101 GLU A CA 1
ATOM 778 C C . GLU A 1 101 ? -14.200 5.341 -5.278 1.00 79.44 101 GLU A C 1
ATOM 780 O O . GLU A 1 101 ? -14.348 5.535 -6.485 1.00 79.44 101 GLU A O 1
ATOM 785 N N . ALA A 1 102 ? -14.790 4.324 -4.640 1.00 75.75 102 ALA A N 1
ATOM 786 C CA . ALA A 1 102 ? -15.644 3.335 -5.300 1.00 75.75 102 ALA A CA 1
ATOM 787 C C . ALA A 1 102 ? -16.989 3.916 -5.766 1.00 75.75 102 ALA A C 1
ATOM 789 O O . ALA A 1 102 ? -17.523 3.487 -6.789 1.00 75.75 102 ALA A O 1
ATOM 790 N N . ALA A 1 103 ? -17.542 4.888 -5.034 1.00 79.94 103 ALA A N 1
ATOM 791 C CA . ALA A 1 103 ? -18.738 5.623 -5.438 1.00 79.94 103 ALA A CA 1
ATOM 792 C C . ALA A 1 103 ? -18.449 6.613 -6.578 1.00 79.94 103 ALA A C 1
ATOM 794 O O . ALA A 1 103 ? -19.354 6.992 -7.328 1.00 79.94 103 ALA A O 1
ATOM 795 N N . SER A 1 104 ? -17.193 7.039 -6.730 1.00 77.62 104 SER A N 1
ATOM 796 C CA . SER A 1 104 ? -16.791 7.911 -7.821 1.00 77.62 104 SER A CA 1
ATOM 797 C C . SER A 1 104 ? -16.721 7.136 -9.141 1.00 77.62 104 SER A C 1
ATOM 799 O O . SER A 1 104 ? -16.088 6.093 -9.253 1.00 77.62 104 SER A O 1
ATOM 801 N N . MET A 1 105 ? -17.303 7.688 -10.206 1.00 73.56 105 MET A N 1
ATOM 802 C CA . MET A 1 105 ? -17.107 7.175 -11.573 1.00 73.56 105 MET A CA 1
ATOM 803 C C . MET A 1 105 ? -15.719 7.531 -12.146 1.00 73.56 105 MET A C 1
ATOM 805 O O . MET A 1 105 ? -15.501 7.443 -13.355 1.00 73.56 105 MET A O 1
ATOM 809 N N . ARG A 1 106 ? -14.787 8.014 -11.313 1.00 73.06 106 ARG A N 1
ATOM 810 C CA . ARG A 1 106 ? -13.462 8.460 -11.749 1.00 73.06 106 ARG A CA 1
ATOM 811 C C . ARG A 1 106 ? -12.487 7.296 -11.648 1.00 73.06 106 ARG A C 1
ATOM 813 O O . ARG A 1 106 ? -12.469 6.572 -10.663 1.00 73.06 106 ARG A O 1
ATOM 820 N N . ILE A 1 107 ? -11.640 7.151 -12.663 1.00 71.25 107 ILE A N 1
ATOM 821 C CA . ILE A 1 107 ? -10.518 6.211 -12.613 1.00 71.25 107 ILE A CA 1
ATOM 822 C C . ILE A 1 107 ? -9.587 6.673 -11.477 1.00 71.25 107 ILE A C 1
ATOM 824 O O . ILE A 1 107 ? -9.179 7.842 -11.490 1.00 71.25 107 ILE A O 1
ATOM 828 N N . PRO A 1 108 ? -9.268 5.817 -10.491 1.00 76.75 108 PRO A N 1
ATOM 829 C CA . PRO A 1 108 ? -8.440 6.213 -9.360 1.00 76.75 108 PRO A CA 1
ATOM 830 C C . PRO A 1 108 ? -7.034 6.579 -9.858 1.00 76.75 108 PRO A C 1
ATOM 832 O O . PRO A 1 108 ? -6.329 5.755 -10.442 1.00 76.75 108 PRO A O 1
ATOM 835 N N . ARG A 1 109 ? -6.632 7.842 -9.667 1.00 82.75 109 ARG A N 1
ATOM 836 C CA . ARG A 1 109 ? -5.296 8.328 -10.057 1.00 82.75 109 ARG A CA 1
ATOM 837 C C . ARG A 1 109 ? -4.246 7.776 -9.103 1.00 82.75 109 ARG A C 1
ATOM 839 O O . ARG A 1 109 ? -4.513 7.664 -7.914 1.00 82.75 109 ARG A O 1
ATOM 846 N N . ASN A 1 110 ? -3.047 7.478 -9.597 1.00 86.81 110 ASN A N 1
ATOM 847 C CA . ASN A 1 110 ? -1.955 6.867 -8.816 1.00 86.81 110 ASN A CA 1
ATOM 848 C C . ASN A 1 110 ? -2.241 5.452 -8.275 1.00 86.81 110 ASN A C 1
ATOM 850 O O . ASN A 1 110 ? -1.479 4.951 -7.447 1.00 86.81 110 ASN A O 1
ATOM 854 N N . HIS A 1 111 ? -3.292 4.784 -8.754 1.00 84.75 111 HIS A N 1
ATOM 855 C CA . HIS A 1 111 ? -3.579 3.392 -8.427 1.00 84.75 111 HIS A CA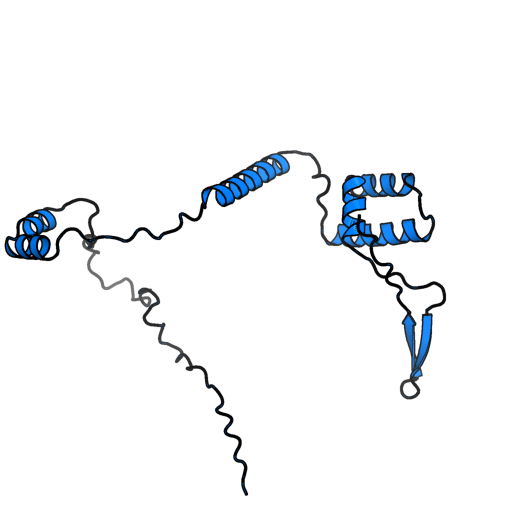 1
ATOM 856 C C . HIS A 1 111 ? -3.431 2.537 -9.679 1.00 84.75 111 HIS A C 1
ATOM 858 O O . HIS A 1 111 ? -4.193 2.663 -10.634 1.00 84.75 111 HIS A O 1
ATOM 864 N N . LEU A 1 112 ? -2.433 1.655 -9.674 1.00 85.75 112 LEU A N 1
ATOM 865 C CA . LEU A 1 112 ? -2.144 0.772 -10.796 1.00 85.75 112 LEU A CA 1
ATOM 866 C C . LEU A 1 112 ? -2.174 -0.686 -10.361 1.00 85.75 112 LEU A C 1
ATOM 868 O O . LEU A 1 112 ? -1.696 -1.051 -9.287 1.00 85.75 112 LEU A O 1
ATOM 872 N N . LEU A 1 113 ? -2.690 -1.532 -11.252 1.00 88.75 113 LEU A N 1
ATOM 873 C CA . LEU A 1 113 ? -2.471 -2.969 -11.176 1.00 88.75 113 LEU A CA 1
ATOM 874 C C . LEU A 1 113 ? -0.969 -3.254 -11.257 1.00 88.75 113 LEU A C 1
ATOM 876 O O . LEU A 1 113 ? -0.233 -2.583 -11.983 1.00 88.75 113 LEU A O 1
ATOM 880 N N . VAL A 1 114 ? -0.525 -4.293 -10.552 1.00 87.12 114 VAL A N 1
ATOM 881 C CA . VAL A 1 114 ? 0.893 -4.680 -10.496 1.00 87.12 114 VAL A CA 1
ATOM 882 C C . VAL A 1 114 ? 1.462 -4.927 -11.898 1.00 87.12 114 VAL A C 1
ATOM 884 O O . VAL A 1 114 ? 2.571 -4.495 -12.197 1.00 87.12 114 VAL A O 1
ATOM 887 N N . SER A 1 115 ? 0.687 -5.548 -12.790 1.00 89.00 115 SER A N 1
ATOM 888 C CA . SER A 1 115 ? 1.077 -5.765 -14.190 1.00 89.00 115 SER A CA 1
ATOM 889 C C . SER A 1 115 ? 1.342 -4.455 -14.937 1.00 89.00 115 SER A C 1
ATOM 891 O O . SER A 1 115 ? 2.340 -4.334 -15.647 1.00 89.00 115 SER A O 1
ATOM 893 N N . SER A 1 116 ? 0.481 -3.454 -14.744 1.00 89.00 116 SER A N 1
ATOM 894 C CA . SER A 1 116 ? 0.616 -2.132 -15.360 1.00 89.00 116 SER A CA 1
ATOM 895 C C . SER A 1 116 ? 1.789 -1.351 -14.774 1.00 89.00 116 SER A C 1
ATOM 897 O O . SER A 1 116 ? 2.461 -0.630 -15.503 1.00 89.00 116 SER A O 1
ATOM 899 N N . LEU A 1 117 ? 2.079 -1.526 -13.481 1.00 88.69 117 LEU A N 1
ATOM 900 C CA . LEU A 1 117 ? 3.247 -0.925 -12.837 1.00 88.69 117 LEU A CA 1
ATOM 901 C C . LEU A 1 117 ? 4.558 -1.473 -13.417 1.00 88.69 117 LEU A C 1
ATOM 903 O O . LEU A 1 117 ? 5.473 -0.703 -13.694 1.00 88.69 117 LEU A O 1
ATOM 907 N N . VAL A 1 118 ? 4.649 -2.787 -13.643 1.00 88.19 118 VAL A N 1
ATOM 908 C CA . VAL A 1 118 ? 5.830 -3.400 -14.276 1.00 88.19 118 VAL A CA 1
ATOM 909 C C . VAL A 1 118 ? 6.027 -2.857 -15.694 1.00 88.19 118 VAL A C 1
ATOM 911 O O . VAL A 1 118 ? 7.141 -2.473 -16.051 1.00 88.19 118 VAL A O 1
ATOM 914 N N . ALA A 1 119 ? 4.947 -2.757 -16.477 1.00 88.25 119 ALA A N 1
ATOM 915 C CA . ALA A 1 119 ? 4.992 -2.163 -17.813 1.00 88.25 119 ALA A CA 1
ATOM 916 C C . ALA A 1 119 ? 5.442 -0.691 -17.775 1.00 88.25 119 ALA A C 1
ATOM 918 O O . ALA A 1 119 ? 6.332 -0.300 -18.531 1.00 88.25 119 ALA A O 1
ATOM 919 N N . LEU A 1 120 ? 4.903 0.101 -16.843 1.00 89.50 120 LEU A N 1
ATOM 920 C CA . LEU A 1 120 ? 5.279 1.499 -16.640 1.00 89.50 120 LEU A CA 1
ATOM 921 C C . LEU A 1 120 ? 6.765 1.650 -16.320 1.00 89.50 120 LEU A C 1
ATOM 923 O O . LEU A 1 120 ? 7.440 2.489 -16.916 1.00 89.50 120 LEU A O 1
ATOM 927 N N . LEU A 1 121 ? 7.291 0.846 -15.394 1.00 87.00 121 LEU A N 1
ATOM 928 C CA . LEU A 1 121 ? 8.701 0.898 -15.005 1.00 87.00 121 LEU A CA 1
ATOM 929 C C . LEU A 1 121 ? 9.628 0.500 -16.164 1.00 87.00 121 LEU A C 1
ATOM 931 O O . LEU A 1 121 ? 10.671 1.133 -16.345 1.00 87.00 121 LEU A O 1
ATOM 935 N N . GLY A 1 122 ? 9.228 -0.478 -16.983 1.00 84.25 122 GLY A N 1
ATOM 936 C CA . GLY A 1 122 ? 9.938 -0.844 -18.211 1.00 84.25 122 GLY A CA 1
ATOM 937 C C . GLY A 1 122 ? 9.934 0.277 -19.258 1.00 84.25 122 GLY A C 1
ATOM 938 O O . GLY A 1 122 ? 10.986 0.645 -19.787 1.00 84.25 122 GLY A O 1
ATOM 939 N N . GLU A 1 123 ? 8.775 0.892 -19.517 1.00 85.81 123 GLU A N 1
ATOM 940 C CA . GLU A 1 123 ? 8.662 2.037 -20.432 1.00 85.81 123 GLU A CA 1
ATOM 941 C C . GLU A 1 123 ? 9.493 3.225 -19.934 1.00 85.81 123 GLU A C 1
ATOM 943 O O . GLU A 1 123 ? 10.277 3.805 -20.689 1.00 85.81 123 GLU A O 1
ATOM 948 N N . ARG A 1 124 ? 9.421 3.532 -18.638 1.00 82.94 124 ARG A N 1
ATOM 949 C CA . ARG A 1 124 ? 10.224 4.578 -17.999 1.00 82.94 124 ARG A CA 1
ATOM 950 C C . ARG A 1 124 ? 11.723 4.333 -18.170 1.00 82.94 124 ARG A C 1
ATOM 952 O O . ARG A 1 124 ? 12.466 5.270 -18.465 1.00 82.94 124 ARG A O 1
ATOM 959 N N . GLN A 1 125 ? 12.183 3.093 -18.007 1.00 77.81 125 GLN A N 1
ATOM 960 C CA . GLN A 1 125 ? 13.586 2.739 -18.222 1.00 77.81 125 GLN A CA 1
ATOM 961 C C . GLN A 1 125 ? 14.032 3.066 -19.653 1.00 77.81 125 GLN A C 1
ATOM 963 O O . GLN A 1 125 ? 15.107 3.641 -19.841 1.00 77.81 125 GLN A O 1
ATOM 968 N N . SER A 1 126 ? 13.192 2.760 -20.645 1.00 75.62 126 SER A N 1
ATOM 969 C CA . SER A 1 126 ? 13.482 3.044 -22.054 1.00 75.62 126 SER A CA 1
ATOM 970 C C . SER A 1 126 ? 13.559 4.548 -22.359 1.00 75.62 126 SER A C 1
ATOM 972 O O . SER A 1 126 ? 14.431 4.976 -23.116 1.00 75.62 126 SER A O 1
ATOM 974 N N . VAL A 1 127 ? 12.708 5.355 -21.714 1.00 74.50 127 VAL A N 1
ATOM 975 C CA . VAL A 1 127 ? 12.669 6.818 -21.866 1.00 74.50 127 VAL A CA 1
ATOM 976 C C . VAL A 1 127 ? 13.923 7.464 -21.273 1.00 74.50 127 VAL A C 1
ATOM 978 O O . VAL A 1 127 ? 14.576 8.271 -21.932 1.00 74.50 127 VAL A O 1
ATOM 981 N N . ILE A 1 128 ? 14.326 7.057 -20.066 1.00 69.62 128 ILE A N 1
ATOM 982 C CA . ILE A 1 128 ? 15.505 7.633 -19.398 1.00 69.62 128 ILE A CA 1
ATOM 983 C C . ILE A 1 128 ? 16.811 7.175 -20.060 1.00 69.62 128 ILE A C 1
ATOM 985 O O . ILE A 1 128 ? 17.807 7.890 -20.008 1.00 69.62 128 ILE A O 1
ATOM 989 N N . GLY A 1 129 ? 16.839 5.981 -20.661 1.00 59.84 129 GLY A N 1
ATOM 990 C CA . GLY A 1 129 ? 18.009 5.482 -21.389 1.00 59.84 129 GLY A CA 1
ATOM 991 C C . GLY A 1 129 ? 18.320 6.277 -22.659 1.00 59.84 129 GLY A C 1
ATOM 992 O O . GLY A 1 129 ? 19.486 6.448 -22.990 1.00 59.84 129 GLY A O 1
ATOM 993 N N . ARG A 1 130 ? 17.294 6.798 -23.345 1.00 56.97 130 ARG A N 1
ATOM 994 C CA . ARG A 1 130 ? 17.465 7.504 -24.626 1.00 56.97 130 ARG A CA 1
ATOM 995 C C . ARG A 1 130 ? 17.631 9.013 -24.480 1.00 56.97 130 ARG A C 1
ATOM 997 O O . ARG A 1 130 ? 18.283 9.622 -25.319 1.00 56.97 130 ARG A O 1
ATOM 1004 N N . MET A 1 131 ? 17.044 9.627 -23.451 1.00 50.72 131 MET A N 1
ATOM 1005 C CA . MET A 1 131 ? 17.113 11.076 -23.236 1.00 50.72 131 MET A CA 1
ATOM 1006 C C . MET A 1 131 ? 17.087 11.372 -21.734 1.00 50.72 131 MET A C 1
ATOM 1008 O O . MET A 1 131 ? 16.031 11.442 -21.107 1.00 50.72 131 MET A O 1
ATOM 1012 N N . SER A 1 132 ? 18.268 11.530 -21.138 1.00 46.84 132 SER A N 1
ATOM 1013 C CA . SER A 1 132 ? 18.416 11.978 -19.751 1.00 46.84 132 SER A CA 1
ATOM 1014 C C . SER A 1 132 ? 17.929 13.429 -19.628 1.00 46.84 132 SER A C 1
ATOM 1016 O O . SER A 1 132 ? 18.713 14.346 -19.843 1.00 46.84 132 SER A O 1
ATOM 1018 N N . GLY A 1 133 ? 16.644 13.634 -19.316 1.00 56.31 133 GLY A N 1
ATOM 1019 C CA . GLY A 1 133 ? 16.090 14.955 -18.971 1.00 56.31 133 GLY A CA 1
ATOM 1020 C C . GLY A 1 133 ? 14.897 15.446 -19.796 1.00 56.31 133 GLY A C 1
ATOM 1021 O O . GLY A 1 133 ? 14.691 16.652 -19.870 1.00 56.31 133 GLY A O 1
ATOM 1022 N N . ASN A 1 134 ? 14.121 14.569 -20.446 1.00 68.38 134 ASN A N 1
ATOM 1023 C CA . ASN A 1 134 ? 12.912 15.016 -21.146 1.00 68.38 134 ASN A CA 1
ATOM 1024 C C . ASN A 1 134 ? 11.657 14.901 -20.260 1.00 68.38 134 ASN A C 1
ATOM 1026 O O . ASN A 1 134 ? 10.931 13.905 -20.316 1.00 68.38 134 ASN A O 1
ATOM 1030 N N . ASP A 1 135 ? 11.382 15.944 -19.474 1.00 74.81 135 ASP A N 1
ATOM 1031 C CA . ASP A 1 135 ? 10.189 16.062 -18.619 1.00 74.81 135 ASP A CA 1
ATOM 1032 C C . ASP A 1 135 ? 8.878 15.909 -19.406 1.00 74.81 135 ASP A C 1
ATOM 1034 O O . ASP A 1 135 ? 7.871 15.439 -18.875 1.00 74.81 135 ASP A O 1
ATOM 1038 N N . ALA A 1 136 ? 8.881 16.247 -20.701 1.00 80.56 136 ALA A N 1
ATOM 1039 C CA . ALA A 1 136 ? 7.713 16.080 -21.562 1.00 80.56 136 ALA A CA 1
ATOM 1040 C C . ALA A 1 136 ? 7.360 14.599 -21.780 1.00 80.56 136 ALA A C 1
ATOM 1042 O O . ALA A 1 136 ? 6.184 14.239 -21.776 1.00 80.56 136 ALA A O 1
ATOM 1043 N N . ALA A 1 137 ? 8.364 13.726 -21.908 1.00 82.19 137 ALA A N 1
ATOM 1044 C CA . ALA A 1 137 ? 8.143 12.291 -22.065 1.00 82.19 137 ALA A CA 1
ATOM 1045 C C . ALA A 1 137 ? 7.631 11.651 -20.762 1.00 82.19 137 ALA A C 1
ATOM 1047 O O . ALA A 1 137 ? 6.781 10.762 -20.800 1.00 82.19 137 ALA A O 1
ATOM 1048 N N . LEU A 1 138 ? 8.096 12.138 -19.604 1.00 84.06 138 LEU A N 1
ATOM 1049 C CA . LEU A 1 138 ? 7.591 11.699 -18.300 1.00 84.06 138 LEU A CA 1
ATOM 1050 C C . LEU A 1 138 ? 6.135 12.120 -18.084 1.00 84.06 138 LEU A C 1
ATOM 1052 O O . LEU A 1 138 ? 5.349 11.314 -17.596 1.00 84.06 138 LEU A O 1
ATOM 1056 N N . ARG A 1 139 ? 5.753 13.333 -18.503 1.00 88.12 139 ARG A N 1
ATOM 1057 C CA . ARG A 1 139 ? 4.357 13.801 -18.454 1.00 88.12 139 ARG A CA 1
ATOM 1058 C C . ARG A 1 139 ? 3.432 12.952 -19.320 1.00 88.12 139 ARG A C 1
ATOM 1060 O O . ARG A 1 139 ? 2.385 12.537 -18.843 1.00 88.12 139 ARG A O 1
ATOM 1067 N N . GLN A 1 140 ? 3.844 12.620 -20.543 1.00 88.38 140 GLN A N 1
ATOM 1068 C CA . GLN A 1 140 ? 3.064 11.734 -21.419 1.00 88.38 140 GLN A CA 1
ATOM 1069 C C . GLN A 1 140 ? 2.894 10.334 -20.818 1.00 88.38 140 GLN A C 1
ATOM 1071 O O . GLN A 1 140 ? 1.814 9.749 -20.888 1.00 88.38 140 GLN A O 1
ATOM 1076 N N . LEU A 1 141 ? 3.946 9.799 -20.191 1.00 88.31 141 LEU A N 1
ATOM 1077 C CA . LEU A 1 141 ? 3.878 8.513 -19.501 1.00 88.31 141 LEU A CA 1
ATOM 1078 C C . LEU A 1 141 ? 2.947 8.581 -18.280 1.00 88.31 141 LEU A C 1
ATOM 1080 O O . LEU A 1 141 ? 2.139 7.682 -18.064 1.00 88.31 141 LEU A O 1
ATOM 1084 N N . ALA A 1 142 ? 3.031 9.663 -17.509 1.00 89.81 142 ALA A N 1
ATOM 1085 C CA . ALA A 1 142 ? 2.181 9.910 -16.354 1.00 89.81 142 ALA A CA 1
ATOM 1086 C C . ALA A 1 142 ? 0.699 10.011 -16.762 1.00 89.81 142 ALA A C 1
ATOM 1088 O O . ALA A 1 142 ? -0.145 9.356 -16.157 1.00 89.81 142 ALA A O 1
ATOM 1089 N N . GLU A 1 143 ? 0.383 10.717 -17.851 1.00 90.00 143 GLU A N 1
ATOM 1090 C CA . GLU A 1 143 ? -0.976 10.793 -18.401 1.00 90.00 143 GLU A CA 1
ATOM 1091 C C . GLU A 1 143 ? -1.486 9.436 -18.894 1.00 90.00 143 GLU A C 1
ATOM 1093 O O . GLU A 1 143 ? -2.598 9.040 -18.544 1.00 90.00 143 GLU A O 1
ATOM 1098 N N . LYS A 1 144 ? -0.663 8.685 -19.639 1.00 89.94 144 LYS A N 1
ATOM 1099 C CA . LYS A 1 144 ? -1.019 7.358 -20.169 1.00 89.94 144 LYS A CA 1
ATOM 1100 C C . LYS A 1 144 ? -1.427 6.379 -19.066 1.00 89.94 144 LYS A C 1
ATOM 1102 O O . LYS A 1 144 ? -2.342 5.583 -19.258 1.00 89.94 144 LYS A O 1
ATOM 1107 N N . TYR A 1 145 ? -0.746 6.439 -17.925 1.00 89.12 145 TYR A N 1
ATOM 1108 C CA . TYR A 1 145 ? -0.991 5.561 -16.782 1.00 89.12 145 TYR A CA 1
ATOM 1109 C C . TYR A 1 145 ? -1.812 6.228 -15.662 1.00 89.12 145 TYR A C 1
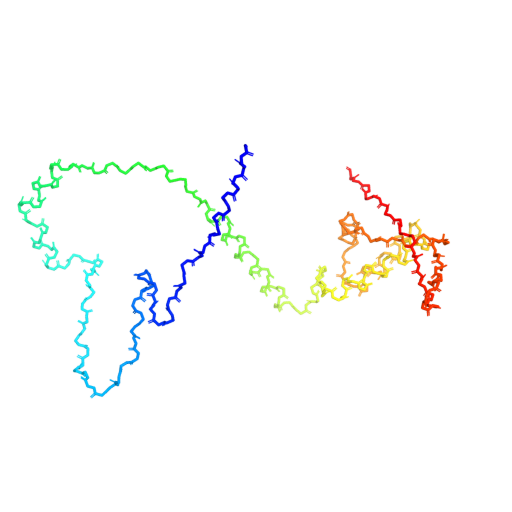ATOM 1111 O O . TYR A 1 145 ? -2.005 5.627 -14.610 1.00 89.12 145 TYR A O 1
ATOM 1119 N N . GLY A 1 146 ? -2.310 7.454 -15.860 1.00 89.31 146 GLY A N 1
ATOM 1120 C CA . GLY A 1 146 ? -3.113 8.169 -14.863 1.00 89.31 146 GLY A CA 1
ATOM 1121 C C . GLY A 1 146 ? -2.392 8.429 -13.532 1.00 89.31 146 GLY A C 1
ATOM 1122 O O . GLY A 1 146 ? -3.029 8.396 -12.477 1.00 89.31 146 GLY A O 1
ATOM 1123 N N . MET A 1 147 ? -1.080 8.670 -13.563 1.00 90.00 147 MET A N 1
ATOM 1124 C CA . MET A 1 147 ? -0.271 9.008 -12.387 1.00 90.00 147 MET A CA 1
ATOM 1125 C C . MET A 1 147 ? 0.161 10.472 -12.387 1.00 90.00 147 MET A C 1
ATOM 1127 O O . MET A 1 147 ? 0.223 11.121 -13.428 1.00 90.00 147 MET A O 1
ATOM 1131 N N . ASP A 1 148 ? 0.508 10.972 -11.208 1.00 90.69 148 ASP A N 1
ATOM 1132 C CA . ASP A 1 148 ? 1.132 12.275 -11.034 1.00 90.69 148 ASP A CA 1
ATOM 1133 C C . ASP A 1 148 ? 2.646 12.170 -11.249 1.00 90.69 148 ASP A C 1
ATOM 1135 O O . ASP A 1 148 ? 3.290 11.185 -10.870 1.00 90.69 148 ASP A O 1
ATOM 1139 N N . VAL A 1 149 ? 3.230 13.214 -11.837 1.00 87.94 149 VAL A N 1
ATOM 1140 C CA . VAL A 1 149 ? 4.666 13.258 -12.157 1.00 87.94 149 VAL A CA 1
ATOM 1141 C C . VAL A 1 149 ? 5.512 13.136 -10.888 1.00 87.94 149 VAL A C 1
ATOM 1143 O O . VAL A 1 149 ? 6.429 12.322 -10.843 1.00 87.94 149 VAL A O 1
ATOM 1146 N N . GLU A 1 150 ? 5.132 13.838 -9.819 1.00 88.88 150 GLU A N 1
ATOM 1147 C CA . GLU A 1 150 ? 5.819 13.791 -8.520 1.00 88.88 150 GLU A CA 1
ATOM 1148 C C . GLU A 1 150 ? 5.837 12.376 -7.921 1.00 88.88 150 GLU A C 1
ATOM 1150 O O . GLU A 1 150 ? 6.829 11.928 -7.344 1.00 88.88 150 GLU A O 1
ATOM 1155 N N . ARG A 1 151 ? 4.738 11.625 -8.079 1.00 88.56 151 ARG A N 1
ATOM 1156 C CA . ARG A 1 151 ? 4.651 10.235 -7.611 1.00 88.56 151 ARG A CA 1
ATOM 1157 C C . ARG A 1 151 ? 5.521 9.318 -8.453 1.00 88.56 151 ARG A C 1
ATOM 1159 O O . ARG A 1 151 ? 6.193 8.452 -7.899 1.00 88.56 151 ARG A O 1
ATOM 1166 N N . LEU A 1 152 ? 5.552 9.527 -9.765 1.00 86.56 152 LEU A N 1
ATOM 1167 C CA . LEU A 1 152 ? 6.416 8.787 -10.680 1.00 86.56 152 LEU A CA 1
ATOM 1168 C C . LEU A 1 152 ? 7.908 9.045 -10.395 1.00 86.56 152 LEU A C 1
ATOM 1170 O O . LEU A 1 152 ? 8.720 8.122 -10.486 1.00 86.56 152 LEU A O 1
ATOM 1174 N N . GLU A 1 153 ? 8.268 10.264 -9.998 1.00 84.56 153 GLU A N 1
ATOM 1175 C CA . GLU A 1 153 ? 9.614 10.630 -9.541 1.00 84.56 153 GLU A CA 1
ATOM 1176 C C . GLU A 1 153 ? 9.948 10.024 -8.175 1.00 84.56 153 GLU A C 1
ATOM 1178 O O . GLU A 1 153 ? 11.011 9.435 -8.007 1.00 84.56 153 GLU A O 1
ATOM 1183 N N . SER A 1 154 ? 9.026 10.059 -7.214 1.00 84.94 154 SER A N 1
ATOM 1184 C CA . SER A 1 154 ? 9.222 9.398 -5.918 1.00 84.94 154 SER A CA 1
ATOM 1185 C C . SER A 1 154 ? 9.422 7.883 -6.073 1.00 84.94 154 SER A C 1
ATOM 1187 O O . SER A 1 154 ? 10.352 7.312 -5.499 1.00 84.94 154 SER A O 1
ATOM 1189 N N . LEU A 1 155 ? 8.620 7.237 -6.928 1.00 83.81 155 LEU A N 1
ATOM 1190 C CA . LEU A 1 155 ? 8.767 5.819 -7.269 1.00 83.81 155 LEU A CA 1
ATOM 1191 C C . LEU A 1 155 ? 10.125 5.516 -7.904 1.00 83.81 155 LEU A C 1
ATOM 1193 O O . LEU A 1 155 ? 10.681 4.443 -7.681 1.00 83.81 155 LEU A O 1
ATOM 1197 N N . ALA A 1 156 ? 10.681 6.456 -8.665 1.00 77.00 156 ALA A N 1
ATOM 1198 C CA . ALA A 1 156 ? 12.010 6.317 -9.237 1.00 77.00 156 ALA A CA 1
ATOM 1199 C C . ALA A 1 156 ? 13.119 6.255 -8.196 1.00 77.00 156 ALA A C 1
ATOM 1201 O O . ALA A 1 156 ? 14.104 5.549 -8.402 1.00 77.00 156 ALA A O 1
ATOM 1202 N N . CYS A 1 157 ? 12.976 7.027 -7.121 1.00 76.12 157 CYS A N 1
ATOM 1203 C CA . CYS A 1 157 ? 13.937 7.038 -6.030 1.00 76.12 157 CYS A CA 1
ATOM 1204 C C . CYS A 1 157 ? 13.875 5.730 -5.237 1.00 76.12 157 CYS A C 1
ATOM 1206 O O . CYS A 1 157 ? 14.898 5.259 -4.754 1.00 76.12 157 CYS A O 1
ATOM 1208 N N . SER A 1 158 ? 12.688 5.128 -5.117 1.00 78.75 158 SER A N 1
ATOM 1209 C CA . SER A 1 158 ? 12.494 3.884 -4.362 1.00 78.75 158 SER A CA 1
ATOM 1210 C C . SER A 1 158 ? 12.793 2.617 -5.163 1.00 78.75 158 SER A C 1
ATOM 1212 O O . SER A 1 158 ? 13.255 1.630 -4.594 1.00 78.75 158 SER A O 1
ATOM 1214 N N . VAL A 1 159 ? 12.513 2.611 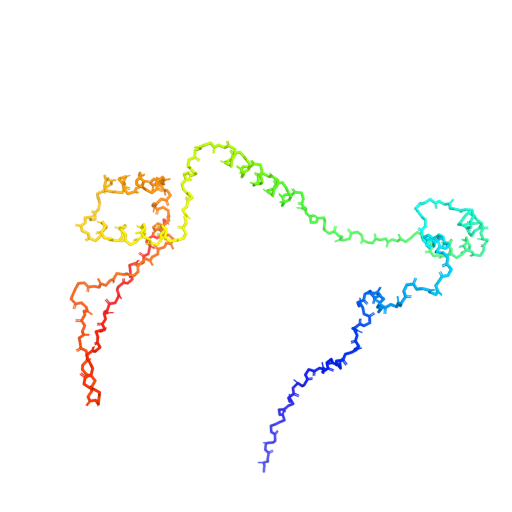-6.469 1.00 77.44 159 VAL A N 1
ATOM 1215 C CA . VAL A 1 159 ? 12.649 1.422 -7.316 1.00 77.44 159 VAL A CA 1
ATOM 1216 C C . VAL A 1 159 ? 13.809 1.605 -8.279 1.00 77.44 159 VAL A C 1
ATOM 1218 O O . VAL A 1 159 ? 13.695 2.240 -9.330 1.00 77.44 159 VAL A O 1
ATOM 1221 N N . ASN A 1 160 ? 14.936 0.996 -7.921 1.00 69.00 160 ASN A N 1
ATOM 1222 C CA . ASN A 1 160 ? 16.113 0.974 -8.768 1.00 69.00 160 ASN A CA 1
ATOM 1223 C C . ASN A 1 160 ? 16.029 -0.208 -9.741 1.00 69.00 160 ASN A C 1
ATOM 1225 O O . ASN A 1 160 ? 16.132 -1.366 -9.337 1.00 69.00 160 ASN A O 1
ATOM 1229 N N . VAL A 1 161 ? 15.794 0.077 -11.022 1.00 65.56 161 VAL A N 1
ATOM 1230 C CA . VAL A 1 161 ? 15.704 -0.965 -12.051 1.00 65.56 161 VAL A CA 1
ATOM 1231 C C . VAL A 1 161 ? 17.098 -1.200 -12.643 1.00 65.56 161 VAL A C 1
ATOM 1233 O O . VAL A 1 161 ? 17.704 -0.242 -13.139 1.00 65.56 161 VAL A O 1
ATOM 1236 N N . PRO A 1 162 ? 17.612 -2.445 -12.620 1.00 66.44 162 PRO A N 1
ATOM 1237 C CA . PRO A 1 162 ? 18.914 -2.772 -13.186 1.00 66.44 162 PRO A CA 1
ATOM 1238 C C . PRO A 1 162 ? 18.991 -2.379 -14.662 1.00 66.44 162 PRO A C 1
ATOM 1240 O O . PRO A 1 162 ? 18.080 -2.666 -15.442 1.00 66.44 162 PRO A O 1
ATOM 1243 N N . ARG A 1 163 ? 20.091 -1.738 -15.068 1.00 64.06 163 ARG A N 1
ATOM 1244 C CA . ARG A 1 163 ? 20.344 -1.409 -16.477 1.00 64.06 163 ARG A CA 1
ATOM 1245 C C . ARG A 1 163 ? 21.414 -2.329 -17.040 1.00 64.06 163 ARG A C 1
ATOM 1247 O O . ARG A 1 163 ? 22.488 -2.456 -16.459 1.00 64.06 163 ARG A O 1
ATOM 1254 N N . VAL A 1 164 ? 21.135 -2.939 -18.188 1.00 65.50 164 VAL A N 1
ATOM 1255 C CA . VAL A 1 164 ? 22.158 -3.655 -18.957 1.00 65.50 164 VAL A CA 1
ATOM 1256 C C . VAL A 1 164 ? 23.084 -2.615 -19.575 1.00 65.50 164 VAL A C 1
ATOM 1258 O O . VAL A 1 164 ? 22.624 -1.683 -20.236 1.00 65.50 164 VAL A O 1
ATOM 1261 N N . ARG A 1 165 ? 24.386 -2.739 -19.317 1.00 63.97 165 ARG A N 1
ATOM 1262 C CA . ARG A 1 165 ? 25.392 -1.845 -19.893 1.00 63.97 165 ARG A CA 1
ATOM 1263 C C . ARG A 1 165 ? 25.488 -2.104 -21.398 1.00 63.97 165 ARG A C 1
ATOM 1265 O O . ARG A 1 165 ? 25.630 -3.254 -21.814 1.00 63.97 165 ARG A O 1
ATOM 1272 N N . GLU A 1 166 ? 25.446 -1.051 -22.213 1.00 61.47 166 GLU A N 1
ATOM 1273 C CA . GLU A 1 166 ? 25.699 -1.170 -23.654 1.00 61.47 166 GLU A CA 1
ATOM 1274 C C . GLU A 1 166 ? 27.107 -1.755 -23.873 1.00 61.47 166 GLU A C 1
ATOM 1276 O O . GLU A 1 166 ? 28.093 -1.238 -23.348 1.00 61.47 166 GLU A O 1
ATOM 1281 N N . GLY A 1 167 ? 27.186 -2.895 -24.570 1.00 61.53 167 GLY A N 1
ATOM 1282 C CA . GLY A 1 167 ? 28.429 -3.655 -24.773 1.00 61.53 167 GLY A CA 1
ATOM 1283 C C . GLY A 1 167 ? 28.793 -4.663 -23.671 1.00 61.53 167 GLY A C 1
ATOM 1284 O O . GLY A 1 167 ? 29.832 -5.306 -23.767 1.00 61.53 167 GLY A O 1
ATOM 1285 N N . GLY A 1 168 ? 27.956 -4.840 -22.642 1.00 60.50 168 GLY A N 1
ATOM 1286 C CA . GLY A 1 168 ? 28.190 -5.778 -21.532 1.00 60.50 168 GLY A CA 1
ATOM 1287 C C . GLY A 1 168 ? 27.706 -7.213 -21.768 1.00 60.50 168 GLY A C 1
ATOM 1288 O O . GLY A 1 168 ? 27.716 -8.009 -20.833 1.00 60.50 168 GLY A O 1
ATOM 1289 N N . VAL A 1 169 ? 27.236 -7.548 -22.974 1.00 68.62 169 VAL A N 1
ATOM 1290 C CA . VAL A 1 169 ? 26.735 -8.891 -23.305 1.00 68.62 169 VAL A CA 1
ATOM 1291 C C . VAL A 1 169 ? 27.894 -9.742 -23.807 1.00 68.62 169 VAL A C 1
ATOM 1293 O O . VAL A 1 169 ? 28.426 -9.502 -24.890 1.00 68.62 169 VAL A O 1
ATOM 1296 N N . ARG A 1 170 ? 28.291 -10.738 -23.014 1.00 73.12 170 ARG A N 1
ATOM 1297 C CA . ARG A 1 170 ? 29.296 -11.734 -23.389 1.00 73.12 170 ARG A CA 1
ATOM 1298 C C . ARG A 1 170 ? 28.599 -13.056 -23.677 1.00 73.12 170 ARG A C 1
ATOM 1300 O O . ARG A 1 170 ? 27.786 -13.514 -22.880 1.00 73.12 170 ARG A O 1
ATOM 1307 N N . TYR A 1 171 ? 28.943 -13.674 -24.798 1.00 75.50 171 TYR A N 1
ATOM 1308 C CA . TYR A 1 171 ? 28.488 -15.018 -25.134 1.00 75.50 171 TYR A CA 1
ATOM 1309 C C . TYR A 1 171 ? 29.534 -16.010 -24.641 1.00 75.50 171 TYR A C 1
ATOM 1311 O O . TYR A 1 171 ? 30.682 -15.973 -25.089 1.00 75.50 171 TYR A O 1
ATOM 1319 N N . ILE A 1 172 ? 29.152 -16.866 -23.699 1.00 76.94 172 ILE A N 1
ATOM 1320 C CA . ILE A 1 172 ? 29.993 -17.970 -23.245 1.00 76.94 172 ILE A CA 1
ATOM 1321 C C . ILE A 1 172 ? 29.469 -19.237 -23.911 1.00 76.94 172 ILE A C 1
ATOM 1323 O O . ILE A 1 172 ? 28.309 -19.610 -23.735 1.00 76.94 172 ILE A O 1
ATOM 1327 N N . LYS A 1 173 ? 30.326 -19.878 -24.707 1.00 76.06 173 LYS A N 1
ATOM 1328 C CA . LYS A 1 173 ? 30.068 -21.213 -25.247 1.00 76.06 173 LYS A CA 1
ATOM 1329 C C . LYS A 1 173 ? 30.452 -22.236 -24.202 1.00 76.06 173 LYS A C 1
ATOM 1331 O O . LYS A 1 173 ? 31.616 -22.279 -23.801 1.00 76.06 173 LYS A O 1
ATOM 1336 N N . ASP A 1 174 ? 29.490 -23.044 -23.780 1.00 70.25 174 ASP A N 1
ATOM 1337 C CA . ASP A 1 174 ? 29.786 -24.150 -22.886 1.00 70.25 174 ASP A CA 1
ATOM 1338 C C . ASP A 1 174 ? 30.490 -25.269 -23.667 1.00 70.25 174 ASP A C 1
ATOM 1340 O O . ASP A 1 174 ? 30.012 -25.726 -24.709 1.00 70.25 174 ASP A O 1
ATOM 1344 N N . ALA A 1 175 ? 31.659 -25.696 -23.191 1.00 66.38 175 ALA A N 1
ATOM 1345 C CA . ALA A 1 175 ? 32.543 -26.606 -23.922 1.00 66.38 175 ALA A CA 1
ATOM 1346 C C . ALA A 1 175 ? 31.991 -28.041 -24.021 1.00 66.38 175 ALA A C 1
ATOM 1348 O O . ALA A 1 175 ? 32.504 -28.839 -24.803 1.00 66.38 175 ALA A O 1
ATOM 1349 N N . GLN A 1 176 ? 30.966 -28.374 -23.229 1.00 71.12 176 GLN A N 1
ATOM 1350 C CA . GLN A 1 176 ? 30.385 -29.717 -23.157 1.00 71.12 176 GLN A CA 1
ATOM 1351 C C . GLN A 1 176 ? 29.008 -29.840 -23.823 1.00 71.12 176 GLN A C 1
ATOM 1353 O O . GLN A 1 176 ? 28.729 -30.893 -24.394 1.00 71.12 176 GLN A O 1
ATOM 1358 N N . SER A 1 177 ? 28.157 -28.805 -23.788 1.00 73.12 177 SER A N 1
ATOM 1359 C CA . SER A 1 177 ? 26.818 -28.852 -24.408 1.00 73.12 177 SER A CA 1
ATOM 1360 C C . SER A 1 177 ? 26.727 -28.106 -25.743 1.00 73.12 177 SER A C 1
ATOM 1362 O O . SER A 1 177 ? 25.795 -28.343 -26.509 1.00 73.12 177 SER A O 1
ATOM 1364 N N . GLY A 1 178 ? 27.687 -27.223 -26.051 1.00 72.25 178 GLY A N 1
ATOM 1365 C CA . GLY A 1 178 ? 27.642 -26.372 -27.242 1.00 72.25 178 GLY A CA 1
ATOM 1366 C C . GLY A 1 178 ? 26.593 -25.256 -27.177 1.00 72.25 178 GLY A C 1
ATOM 1367 O O . GLY A 1 178 ? 26.449 -24.515 -28.150 1.00 72.25 178 GLY A O 1
ATOM 1368 N N . GLU A 1 179 ? 25.878 -25.107 -26.058 1.00 70.25 179 GLU A N 1
ATOM 1369 C CA . GLU A 1 179 ? 24.899 -24.038 -25.876 1.00 70.25 179 GLU A CA 1
ATOM 1370 C C . GLU A 1 179 ? 25.593 -22.689 -25.637 1.00 70.25 179 GLU A C 1
ATOM 1372 O O . GLU A 1 179 ? 26.549 -22.559 -24.865 1.00 70.25 179 GLU A O 1
ATOM 1377 N N . GLU A 1 180 ? 25.106 -21.665 -26.337 1.00 72.81 180 GLU A N 1
ATOM 1378 C CA . GLU A 1 180 ? 25.543 -20.282 -26.171 1.00 72.81 180 GLU A CA 1
ATOM 1379 C C . GLU A 1 180 ? 24.730 -19.639 -25.044 1.00 72.81 180 GLU A C 1
ATOM 1381 O O . GLU A 1 180 ? 23.535 -19.382 -25.190 1.00 72.81 180 GLU A O 1
ATOM 1386 N N . THR A 1 181 ? 25.377 -19.351 -23.914 1.00 72.69 181 THR A N 1
ATOM 1387 C CA . THR A 1 181 ? 24.749 -18.595 -22.824 1.00 72.69 181 THR A CA 1
ATOM 1388 C C . THR A 1 181 ? 25.159 -17.129 -22.916 1.00 72.69 181 THR A C 1
ATOM 1390 O O . THR A 1 181 ? 26.340 -16.777 -22.875 1.00 72.69 181 THR A O 1
ATOM 1393 N N . ALA A 1 182 ? 24.170 -16.250 -23.087 1.00 72.81 182 ALA A N 1
ATOM 1394 C CA . ALA A 1 182 ? 24.380 -14.808 -23.075 1.00 72.81 182 ALA A CA 1
ATOM 1395 C C . ALA A 1 182 ? 24.395 -14.313 -21.623 1.00 72.81 182 ALA A C 1
ATOM 1397 O O . ALA A 1 182 ? 23.370 -14.330 -20.941 1.00 72.81 182 ALA A O 1
ATOM 1398 N N . ILE A 1 183 ? 25.554 -13.857 -21.151 1.00 73.88 183 ILE A N 1
ATOM 1399 C CA . ILE A 1 183 ? 25.707 -13.236 -19.835 1.00 73.88 183 ILE A CA 1
ATOM 1400 C C . ILE A 1 183 ? 25.801 -11.727 -20.034 1.00 73.88 183 ILE A C 1
ATOM 1402 O O . ILE A 1 183 ? 26.734 -11.226 -20.661 1.00 73.88 183 ILE A O 1
ATOM 1406 N N . SER A 1 184 ? 24.823 -10.994 -19.507 1.00 73.94 184 SER A N 1
ATOM 1407 C CA . SER A 1 184 ? 24.790 -9.532 -19.548 1.00 73.94 184 SER A CA 1
ATOM 1408 C C . SER A 1 184 ? 25.302 -8.934 -18.240 1.00 73.94 184 SER A C 1
ATOM 1410 O O . SER A 1 184 ? 24.729 -9.187 -17.179 1.00 73.94 184 SER A O 1
ATOM 1412 N N . GLU A 1 185 ? 26.331 -8.091 -18.309 1.00 72.25 185 GLU A N 1
ATOM 1413 C CA . GLU A 1 185 ? 26.747 -7.255 -17.183 1.00 72.25 185 GLU A CA 1
ATOM 1414 C C . GLU A 1 185 ? 25.695 -6.174 -16.897 1.00 72.25 185 GLU A C 1
ATOM 1416 O O . GLU A 1 185 ? 25.326 -5.363 -17.757 1.00 72.25 185 GLU A O 1
ATOM 1421 N N . VAL A 1 186 ? 25.216 -6.166 -15.657 1.00 68.00 186 VAL A N 1
ATOM 1422 C CA . VAL A 1 186 ? 24.212 -5.226 -15.166 1.00 68.00 186 VAL A CA 1
ATOM 1423 C C . VAL A 1 186 ? 24.898 -4.155 -14.326 1.00 68.00 186 VAL A C 1
ATOM 1425 O O . VAL A 1 186 ? 25.652 -4.467 -13.407 1.00 68.00 186 VAL A O 1
ATOM 1428 N N . ALA A 1 187 ? 24.613 -2.890 -14.621 1.00 64.69 187 ALA A N 1
ATOM 1429 C CA . ALA A 1 187 ? 25.039 -1.757 -13.816 1.00 64.69 187 ALA A CA 1
ATOM 1430 C C . ALA A 1 187 ? 23.890 -1.287 -12.911 1.00 64.69 187 ALA A C 1
ATOM 1432 O O . ALA A 1 187 ? 22.778 -1.011 -13.376 1.00 64.69 187 ALA A O 1
ATOM 1433 N N . TRP A 1 188 ? 24.186 -1.157 -11.619 1.00 57.62 188 TRP A N 1
ATOM 1434 C CA . TRP A 1 188 ? 23.325 -0.505 -10.638 1.00 57.62 188 TRP A CA 1
ATOM 1435 C C . TRP A 1 188 ? 23.775 0.946 -10.519 1.00 57.62 188 TRP A C 1
ATOM 1437 O O . TRP A 1 188 ? 24.924 1.208 -10.170 1.00 57.62 188 TRP A O 1
ATOM 1447 N N . LYS A 1 189 ? 22.900 1.903 -10.833 1.00 59.75 189 LYS A N 1
ATOM 1448 C CA . LYS A 1 189 ? 23.166 3.302 -10.497 1.00 59.75 189 LYS A CA 1
ATOM 1449 C C . LYS A 1 189 ? 22.525 3.547 -9.144 1.00 59.75 189 LYS A C 1
ATOM 1451 O O . LYS A 1 189 ? 21.305 3.494 -9.063 1.00 59.75 189 LYS A O 1
ATOM 1456 N N . GLU A 1 190 ? 23.315 3.731 -8.093 1.00 49.47 190 GLU A N 1
ATOM 1457 C CA . GLU A 1 190 ? 22.775 4.062 -6.772 1.00 49.47 190 GLU A CA 1
ATOM 1458 C C . GLU A 1 190 ? 21.842 5.274 -6.882 1.00 49.47 190 GLU A C 1
ATOM 1460 O O . GLU A 1 190 ? 22.140 6.258 -7.567 1.00 49.47 190 GLU A O 1
ATOM 1465 N N . SER A 1 191 ? 20.668 5.159 -6.262 1.00 48.50 191 SER A N 1
ATOM 1466 C CA . SER A 1 191 ? 19.737 6.269 -6.121 1.00 48.50 191 SER A CA 1
ATOM 1467 C C . SER A 1 191 ? 20.434 7.354 -5.307 1.00 48.50 191 SER A C 1
ATOM 1469 O O . SER A 1 191 ? 20.821 7.107 -4.165 1.00 48.50 191 SER A O 1
ATOM 1471 N N . ILE A 1 192 ? 20.601 8.539 -5.891 1.00 49.16 192 ILE A N 1
ATOM 1472 C CA . ILE A 1 192 ? 21.048 9.722 -5.156 1.00 49.16 192 ILE A CA 1
ATOM 1473 C C . ILE A 1 192 ? 19.964 9.998 -4.112 1.00 49.16 192 ILE A C 1
ATOM 1475 O O . ILE A 1 192 ? 18.830 10.322 -4.467 1.00 49.16 192 ILE A O 1
ATOM 1479 N N . ALA A 1 193 ? 20.293 9.761 -2.844 1.00 39.91 193 ALA A N 1
ATOM 1480 C CA . ALA A 1 193 ? 19.453 10.170 -1.730 1.00 39.91 193 ALA A CA 1
ATOM 1481 C C . ALA A 1 193 ? 19.349 11.710 -1.717 1.00 39.91 193 ALA A C 1
ATOM 1483 O O . ALA A 1 193 ? 20.312 12.364 -2.129 1.00 39.91 193 ALA A O 1
ATOM 1484 N N . PRO A 1 194 ? 18.201 12.277 -1.304 1.00 46.50 194 PRO A N 1
ATOM 1485 C CA . PRO A 1 194 ? 18.048 13.722 -1.145 1.00 46.50 194 PRO A CA 1
ATOM 1486 C C . PRO A 1 194 ? 19.006 14.298 -0.095 1.00 46.50 194 PRO A C 1
ATOM 1488 O O . PRO A 1 194 ? 19.322 13.578 0.882 1.00 46.50 194 PRO A O 1
#

pLDDT: mean 72.18, std 13.96, range [39.91, 91.88]

Foldseek 3Di:
DDDDDDDDDDDDPDDDPPDDPPPPPDPDDDDDPPDDDPPPPPDPPDDPDCDPVNVVVVPDPVVVVVDVVVDDDDDPPPDDPPPCVVVVVVVVVVVVVVVVVVPDPDDDAPDDDPVVVVVLVVVVVVVCVVDVDDVVVLVVSSVVRRYDSVVVVVVCLVDFDWDFDVVQWDWDQDPPPRDTDTDTDTDTDHRDDD

Secondary structure (DSSP, 8-state):
----------------TT---TTS--------TTS---------SS-SS--HHHHHHTT-HHHHHHHHHH-S-----------HHHHHHHHHHHHHHHHHHHHS-SPPTT---HHHHHHHHHHHHHHHHH-TT-HHHHHHHHHHTT--HHHHHHHHHH----EEEEEEEEEEEPTTT--EEEEEEEEP------

Organism: NCBI:txid416441

Sequence (194 aa):
MGSASSKAARTFPAVKPGKPPSWGGARTPAHDPKTLPPPTARQPWASESKDEIIQSDARDPQLLANLNRLGPVRVDHHMQTVQTQARFKELFQSRARSEDEAASMRIPRNHLLVSSLVALLGERQSVIGRMSGNDAALRQLAEKYGMDVERLESLACSVNVPRVREGGVRYIKDAQSGEETAISEVAWKESIAP

Radius of gyration: 35.28 Å; chains: 1; bounding box: 77×56×84 Å